Protein AF-A0AAN7T898-F1 (afdb_monomer)

Mean predicted aligned error: 13.18 Å

Foldseek 3Di:
DDPPPDPPQDPPPDDFAFAVVVVDPPFAAAQAQLATADPVVVPPPDDDDNHNDVVSVVVRQDPLLVVLLVLVVCLQVVHPPSCVVVDPQCVPADVVRNTGKFKLVSSLCSSPPPLPPVPPVPPPPPDPDDDDDDDPPPDDDQPQADPVSDHDDPDDPDPVRVVVVVVVSVVSSSSSLSSQSCQAPQAAADPDVPDPPDDDDSPHDGWHKFKADPNDTGHSNNDDDIIIIHTDD

Secondary structure (DSSP, 8-state):
--TTS--PPPPTTSPPPPPHHHH-SS--B-TTT--B--HHHHTSTT-----SSHHHHHH-S-HHHHHHHHHHHHHHTT-TTSSGGGS--GGG-BTTB----EEHHHHHHHHSTTS--------------------TT-PPPGGGS-TTSPPPP--PPPHHHHHHHHHHHHHHHHHHHHHHHHHHHT-EE---TTS-SS---TTS-EEPEEEEETTEEE-TTT--SS-EEEE--

Nearest PDB structures (foldseek):
  2ns0-assembly1_A  TM=7.734E-01  e=7.629E-02  Rhodococcus jostii RHA1

Organism: NCBI:txid1690604

Radius of gyration: 24.7 Å; Cα contacts (8 Å, |Δi|>4): 250; chains: 1; bounding box: 61×71×72 Å

Solvent-accessible surface area (backbone atoms only — not comparable to full-atom values): 14620 Å² total; per-residue (Å²): 135,77,86,80,85,56,96,58,83,70,55,97,85,52,82,64,53,61,36,50,84,80,78,43,89,85,75,49,53,11,77,42,49,28,32,71,46,54,70,88,68,55,72,55,88,92,58,87,74,54,48,72,42,69,69,41,61,70,61,44,75,45,71,67,45,50,52,50,44,54,45,52,53,31,38,57,69,64,38,83,91,49,52,47,91,80,46,81,39,74,84,66,47,49,97,94,41,83,65,43,58,46,43,49,63,59,53,37,38,67,78,44,69,83,61,75,61,63,74,73,66,72,68,75,90,79,74,82,73,79,85,75,96,73,65,96,77,68,76,79,72,79,84,70,40,47,104,82,70,43,70,79,73,83,90,61,82,52,75,66,54,53,50,52,50,52,50,52,50,54,49,53,53,47,48,44,51,20,35,54,20,32,34,35,75,65,26,42,81,56,90,55,97,82,64,72,98,60,81,84,55,98,82,52,65,50,54,37,29,39,30,32,47,95,90,36,68,28,23,59,68,60,64,67,90,83,35,28,40,29,75,48,133

Sequence (233 aa):
MSWMDSWSRPNKQSATPPPLYLTSEDVKYCLACGRVISDRKSHQKNNVVKYCSDGCRKRRVGPVDRKIDSTILALLNGQKESGIEKIDVKSRFRKGDHRNIIFCDEIEDIVFPGHSQKLAVAKPVAEATKEDDEDPYAIPNDEDLDSQGNRPNPAGPGLEETRREGQKRADEREMVRRAARRAVVFGFPIDTDEAPAQKPSEDGPRRKCEALMNGKVVEPSFAKGNWCIRWRE

InterPro domains:
  IPR017136 Uncharacterised conserved protein UCP037205 [PF10013] (27-58)

pLDDT: mean 76.94, std 19.9, range [29.59, 98.06]

Structure (mmCIF, N/CA/C/O backbone):
data_AF-A0AAN7T898-F1
#
_entry.id   AF-A0AAN7T898-F1
#
loop_
_atom_site.group_PDB
_atom_site.id
_atom_site.type_symbol
_atom_site.label_atom_id
_atom_site.label_alt_id
_atom_site.label_comp_id
_atom_site.label_asym_id
_atom_site.label_entity_id
_atom_site.label_seq_id
_atom_site.pdbx_PDB_ins_code
_atom_site.Cartn_x
_atom_site.Cartn_y
_atom_site.Cartn_z
_atom_site.occupancy
_atom_site.B_iso_or_equiv
_atom_site.auth_seq_id
_atom_site.auth_comp_id
_atom_site.auth_asym_id
_atom_site.auth_atom_id
_atom_site.pdbx_PDB_model_num
ATOM 1 N N . MET A 1 1 ? -23.942 -11.793 -17.752 1.00 35.00 1 MET A N 1
ATOM 2 C CA . MET A 1 1 ? -22.931 -12.875 -17.686 1.00 35.00 1 MET A CA 1
ATOM 3 C C . MET A 1 1 ? -21.613 -12.288 -17.193 1.00 35.00 1 MET A C 1
ATOM 5 O O . MET A 1 1 ? -21.372 -11.110 -17.420 1.00 35.00 1 MET A O 1
ATOM 9 N N . SER A 1 2 ? -20.880 -13.063 -16.393 1.00 40.03 2 SER A N 1
ATOM 10 C CA . SER A 1 2 ? -20.029 -12.666 -15.260 1.00 40.03 2 SER A CA 1
ATOM 11 C C . SER A 1 2 ? -18.819 -11.774 -15.591 1.00 40.03 2 SER A C 1
ATOM 13 O O . SER A 1 2 ? -17.927 -12.136 -16.348 1.00 40.03 2 SER A O 1
ATOM 15 N N . TRP A 1 3 ? -18.713 -10.629 -14.906 1.00 45.50 3 TRP A N 1
ATOM 16 C CA . TRP A 1 3 ? -17.478 -9.826 -14.830 1.00 45.50 3 TRP A CA 1
ATOM 17 C C . TRP A 1 3 ? -16.409 -10.472 -13.911 1.00 45.50 3 TRP A C 1
ATOM 19 O O . TRP A 1 3 ? -15.304 -9.956 -13.770 1.00 45.50 3 TRP A O 1
ATOM 29 N N . MET A 1 4 ? -16.717 -11.622 -13.300 1.00 45.25 4 MET A N 1
ATOM 30 C CA . MET A 1 4 ? -15.858 -12.308 -12.326 1.00 45.25 4 MET A CA 1
ATOM 31 C C . MET A 1 4 ? -14.796 -13.242 -12.938 1.00 45.25 4 MET A C 1
ATOM 33 O O . MET A 1 4 ? -13.819 -13.546 -12.260 1.00 45.25 4 MET A O 1
ATOM 37 N N . ASP A 1 5 ? -14.893 -13.624 -14.218 1.00 44.84 5 ASP A N 1
ATOM 38 C CA . ASP A 1 5 ? -14.050 -14.693 -14.800 1.00 44.84 5 ASP A CA 1
ATOM 39 C C . ASP A 1 5 ? -12.822 -14.230 -15.600 1.00 44.84 5 ASP A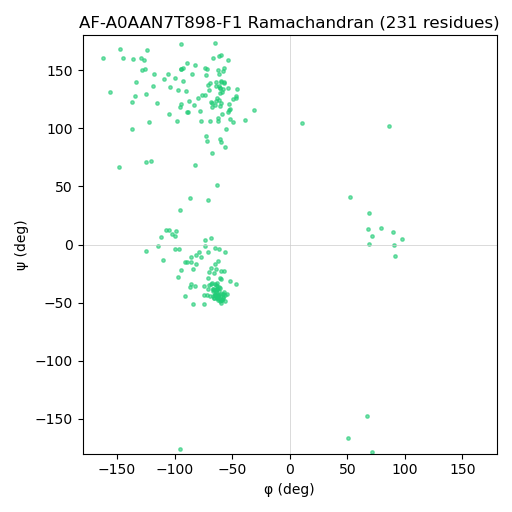 C 1
ATOM 41 O O . ASP A 1 5 ? -12.151 -15.004 -16.290 1.00 44.84 5 ASP A O 1
ATOM 45 N N . SER A 1 6 ? -12.462 -12.953 -15.523 1.00 42.81 6 SER A N 1
ATOM 46 C CA . SER A 1 6 ? -11.232 -12.476 -16.150 1.00 42.81 6 SER A CA 1
ATOM 47 C C . SER A 1 6 ? -10.497 -11.535 -15.231 1.00 42.81 6 SER A C 1
ATOM 49 O O . SER A 1 6 ? -10.747 -10.336 -15.197 1.00 42.81 6 SER A O 1
ATOM 51 N N . TRP A 1 7 ? -9.486 -12.079 -14.557 1.00 53.41 7 TRP A N 1
ATOM 52 C CA . TRP A 1 7 ? -8.450 -11.327 -13.845 1.00 53.41 7 TRP A CA 1
ATOM 53 C C . TRP A 1 7 ? -7.505 -10.615 -14.831 1.00 53.41 7 TRP A C 1
ATOM 55 O O . TRP A 1 7 ? -6.286 -10.566 -14.661 1.00 53.41 7 TRP A O 1
ATOM 65 N N . SER A 1 8 ? -8.083 -10.096 -15.911 1.00 51.41 8 SER A N 1
ATOM 66 C CA . SER A 1 8 ? -7.489 -9.149 -16.830 1.00 51.41 8 SER A CA 1
ATOM 67 C C . SER A 1 8 ? -7.358 -7.825 -16.095 1.00 51.41 8 SER A C 1
ATOM 69 O O . SER A 1 8 ? -8.253 -7.421 -15.352 1.00 51.41 8 SER A O 1
ATOM 71 N N . ARG A 1 9 ? -6.229 -7.137 -16.292 1.00 52.84 9 ARG A N 1
ATOM 72 C CA . ARG A 1 9 ? -6.037 -5.778 -15.775 1.00 52.84 9 ARG A CA 1
ATOM 73 C C . ARG A 1 9 ? -7.230 -4.917 -16.214 1.00 52.84 9 ARG A C 1
ATOM 75 O O . ARG A 1 9 ? -7.395 -4.724 -17.417 1.00 52.84 9 ARG A O 1
ATOM 82 N N . PRO A 1 10 ? -8.042 -4.399 -15.281 1.00 55.84 10 PRO A N 1
ATOM 83 C CA . PRO A 1 10 ? -9.211 -3.612 -15.641 1.00 55.84 10 PRO A CA 1
ATOM 84 C C . PRO A 1 1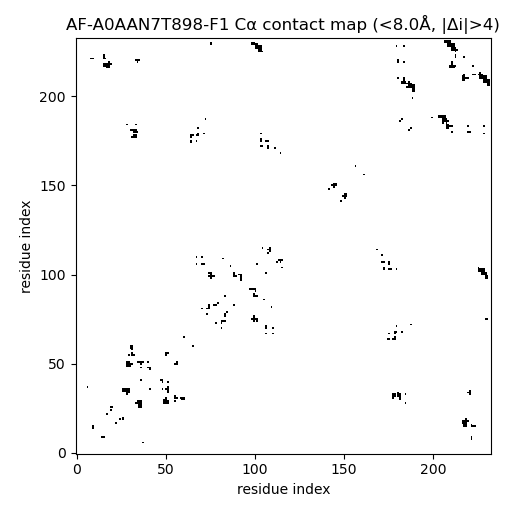0 ? -8.772 -2.361 -16.435 1.00 55.84 10 PRO A C 1
ATOM 86 O O . PRO A 1 10 ? -7.806 -1.705 -16.026 1.00 55.84 10 PRO A O 1
ATOM 89 N N . ASN A 1 11 ? -9.435 -2.025 -17.554 1.00 60.72 11 ASN A N 1
ATOM 90 C CA . ASN A 1 11 ? -9.101 -0.866 -18.413 1.00 60.72 11 ASN A CA 1
ATOM 91 C C . ASN A 1 11 ? -9.048 0.450 -17.601 1.00 60.72 11 ASN A C 1
ATOM 93 O O . ASN A 1 11 ? -9.642 0.542 -16.535 1.00 60.72 11 ASN A O 1
ATOM 97 N N . LYS A 1 12 ? -8.372 1.509 -18.064 1.00 60.53 12 LYS A N 1
ATOM 98 C CA . LYS A 1 12 ? -8.250 2.802 -17.353 1.00 60.53 12 LYS A CA 1
ATOM 99 C C . LYS A 1 12 ? -9.592 3.327 -16.805 1.00 60.53 12 LYS A C 1
ATOM 101 O O . LYS A 1 12 ? -9.598 3.891 -15.719 1.00 60.53 12 LYS A O 1
ATOM 106 N N . GLN A 1 13 ? -10.698 3.068 -17.506 1.00 69.50 13 GLN A N 1
ATOM 107 C CA . GLN A 1 13 ? -12.059 3.509 -17.162 1.00 69.50 13 GLN A CA 1
ATOM 108 C C . GLN A 1 13 ? -12.865 2.535 -16.286 1.00 69.50 13 GLN A C 1
ATOM 110 O O . GLN A 1 13 ? -13.900 2.915 -15.750 1.00 69.50 13 GLN A O 1
ATOM 115 N N . SER A 1 14 ? -12.445 1.278 -16.141 1.00 76.56 14 SER A N 1
ATOM 116 C CA . SER A 1 14 ? -13.220 0.299 -15.374 1.00 76.56 14 SER A CA 1
ATOM 117 C C . SER A 1 14 ? -13.166 0.618 -13.879 1.00 76.56 14 SER A C 1
ATOM 119 O O . SER A 1 14 ? -12.075 0.867 -13.347 1.00 76.56 14 SER A O 1
ATOM 121 N N . ALA A 1 15 ? -14.308 0.509 -13.202 1.00 81.69 15 ALA A N 1
ATOM 122 C CA . ALA A 1 15 ? -14.389 0.647 -11.756 1.00 81.69 15 ALA A CA 1
ATOM 123 C C . ALA A 1 15 ? -13.461 -0.353 -11.047 1.00 81.69 15 ALA A C 1
ATOM 125 O O . ALA A 1 15 ? -13.343 -1.512 -11.450 1.00 81.69 15 ALA A O 1
ATOM 126 N N . THR A 1 16 ? -12.793 0.108 -9.992 1.00 87.38 16 THR A N 1
ATOM 127 C CA . THR A 1 16 ? -12.020 -0.770 -9.112 1.00 87.38 16 THR A CA 1
ATOM 128 C C . THR A 1 16 ? -12.995 -1.534 -8.214 1.00 87.38 16 THR A C 1
ATOM 130 O O . THR A 1 16 ? -13.856 -0.890 -7.608 1.00 87.38 16 THR A O 1
ATOM 133 N N . PRO A 1 17 ? -12.898 -2.873 -8.131 1.00 90.56 17 PRO A N 1
ATOM 134 C CA . PRO A 1 17 ? -13.818 -3.670 -7.328 1.00 90.56 17 PRO A CA 1
ATOM 135 C C . PRO A 1 17 ? -13.658 -3.391 -5.823 1.00 90.56 17 PRO A C 1
ATOM 137 O O . PRO A 1 17 ? -12.608 -2.884 -5.396 1.00 90.56 17 PRO A O 1
ATOM 140 N N . PRO A 1 18 ? -14.676 -3.735 -5.010 1.00 92.31 18 PRO A N 1
ATOM 141 C CA . PRO A 1 18 ? -14.542 -3.745 -3.558 1.00 92.31 18 PRO A CA 1
ATOM 142 C C . PRO A 1 18 ? -13.441 -4.728 -3.124 1.00 92.31 18 PRO A C 1
ATOM 144 O O . PRO A 1 18 ? -13.035 -5.584 -3.916 1.00 92.31 18 PRO A O 1
ATOM 147 N N . PRO A 1 19 ? -12.937 -4.619 -1.886 1.00 92.69 19 PRO A N 1
ATOM 148 C CA . PRO A 1 19 ? -11.895 -5.506 -1.398 1.00 92.69 19 PRO A CA 1
ATOM 149 C C . PRO A 1 19 ? -12.325 -6.964 -1.431 1.00 92.69 19 PRO A C 1
ATOM 151 O O . PRO A 1 19 ? -13.386 -7.310 -0.912 1.00 92.69 19 PRO A O 1
ATOM 154 N N . LEU A 1 20 ? -11.478 -7.829 -1.989 1.00 91.19 20 LEU A N 1
ATOM 155 C CA . LEU A 1 20 ? -11.878 -9.218 -2.182 1.00 91.19 20 LEU A CA 1
ATOM 156 C C . LEU A 1 20 ? -11.991 -9.981 -0.865 1.00 91.19 20 LEU A C 1
ATOM 158 O O . LEU A 1 20 ? -12.781 -10.909 -0.789 1.00 91.19 20 LEU A O 1
ATOM 162 N N . TYR A 1 21 ? -11.302 -9.540 0.193 1.00 85.19 21 TYR A N 1
ATOM 163 C CA . TYR A 1 21 ? -11.474 -10.100 1.537 1.00 85.19 21 TYR A CA 1
ATOM 164 C C . TYR A 1 21 ? -12.893 -9.911 2.109 1.00 85.19 21 TYR A C 1
ATOM 166 O O . TYR A 1 21 ? -13.202 -10.517 3.128 1.00 85.19 21 TYR A O 1
ATOM 174 N N . LEU A 1 22 ? -13.730 -9.047 1.515 1.00 87.25 22 LEU A N 1
ATOM 175 C CA . LEU A 1 22 ? -15.151 -8.908 1.871 1.00 87.25 22 LEU A CA 1
ATOM 176 C C . LEU A 1 22 ? -16.068 -9.746 0.980 1.00 87.25 22 LEU A C 1
ATOM 178 O O . LEU A 1 22 ? -17.207 -10.002 1.351 1.00 87.25 22 LEU A O 1
ATOM 182 N N . THR A 1 23 ? -15.615 -10.115 -0.218 1.00 85.81 23 THR A N 1
ATOM 183 C CA . THR A 1 23 ? -16.458 -10.770 -1.228 1.00 85.81 23 THR A CA 1
ATOM 184 C C . THR A 1 23 ? -16.101 -12.233 -1.448 1.00 85.81 23 THR A C 1
ATOM 186 O O . THR A 1 23 ? -16.810 -12.932 -2.167 1.00 85.81 23 THR A O 1
ATOM 189 N N . SER A 1 24 ? -14.954 -12.688 -0.947 1.00 83.62 24 SER A N 1
ATOM 190 C CA . SER A 1 24 ? -14.375 -13.993 -1.257 1.00 83.62 24 SER A CA 1
ATOM 191 C C . SER A 1 24 ? -13.438 -14.442 -0.131 1.00 83.62 24 SER A C 1
ATOM 193 O O . SER A 1 24 ? -12.563 -13.691 0.294 1.00 83.62 24 SER A O 1
ATOM 195 N N . GLU A 1 25 ? -13.604 -15.679 0.334 1.00 74.75 25 GLU A N 1
ATOM 196 C CA . GLU A 1 25 ? -12.865 -16.220 1.487 1.00 74.75 25 GLU A CA 1
ATOM 197 C C . GLU A 1 25 ? -11.497 -16.809 1.089 1.00 74.75 25 GLU A C 1
ATOM 199 O O . GLU A 1 25 ? -10.510 -16.626 1.798 1.00 74.75 25 GLU A O 1
ATOM 204 N N . ASP A 1 26 ? -11.386 -17.405 -0.104 1.00 82.69 26 ASP A N 1
ATOM 205 C CA . ASP A 1 26 ? -10.188 -18.141 -0.555 1.00 82.69 26 ASP A CA 1
ATOM 206 C C . ASP A 1 26 ? -9.202 -17.320 -1.408 1.00 82.69 26 ASP A C 1
ATOM 208 O O . ASP A 1 26 ? -8.486 -17.834 -2.279 1.00 82.69 26 ASP A O 1
ATOM 212 N N . VAL A 1 27 ? -9.135 -16.008 -1.181 1.00 87.94 27 VAL A N 1
ATOM 213 C CA . VAL A 1 27 ? -8.306 -15.119 -2.005 1.00 87.94 27 VAL A CA 1
ATOM 214 C C . VAL A 1 27 ? -6.837 -15.233 -1.615 1.00 87.94 27 VAL A C 1
ATOM 216 O O . VAL A 1 27 ? -6.407 -14.823 -0.537 1.00 87.94 27 VAL A O 1
ATOM 219 N N . LYS A 1 28 ? -6.021 -15.727 -2.547 1.00 90.25 28 LYS A N 1
ATOM 220 C CA . LYS A 1 28 ? -4.569 -15.830 -2.367 1.00 90.25 28 LYS A CA 1
ATOM 221 C C . LYS A 1 28 ? -3.867 -14.575 -2.857 1.00 90.25 28 LYS A C 1
ATOM 223 O O . LYS A 1 28 ? -4.056 -14.136 -3.992 1.00 90.25 28 LYS A O 1
ATOM 228 N N . TYR A 1 29 ? -2.967 -14.054 -2.032 1.00 93.19 29 TYR A N 1
ATOM 229 C CA . TYR A 1 29 ? -2.170 -12.876 -2.347 1.00 93.19 29 TYR A CA 1
ATOM 230 C C . TYR A 1 29 ? -0.675 -13.194 -2.378 1.00 93.19 29 TYR A C 1
ATOM 232 O O . TYR A 1 29 ? -0.157 -14.014 -1.626 1.00 93.19 29 TYR A O 1
ATOM 240 N N . CYS A 1 30 ? 0.047 -12.502 -3.254 1.00 94.38 30 CYS A N 1
ATOM 241 C CA . CYS A 1 30 ? 1.492 -12.618 -3.380 1.00 94.38 30 CYS A CA 1
ATOM 242 C C . CYS A 1 30 ? 2.203 -12.044 -2.156 1.00 94.38 30 CYS A C 1
ATOM 244 O O . CYS A 1 30 ? 2.121 -10.841 -1.908 1.00 94.38 30 CYS A O 1
ATOM 246 N N . LEU A 1 31 ? 3.012 -12.863 -1.484 1.00 94.62 31 LEU A N 1
ATOM 247 C CA . LEU A 1 31 ? 3.767 -12.449 -0.295 1.00 94.62 31 LEU A CA 1
ATOM 248 C C . LEU A 1 31 ? 4.744 -11.292 -0.569 1.00 94.62 31 LEU A C 1
ATOM 250 O O . LEU A 1 31 ? 5.031 -10.487 0.309 1.00 94.62 31 LEU A O 1
ATOM 254 N N . ALA A 1 32 ? 5.255 -11.169 -1.799 1.00 95.62 32 ALA A N 1
ATOM 255 C CA . ALA A 1 32 ? 6.235 -10.134 -2.134 1.00 95.62 32 ALA A CA 1
ATOM 256 C C . ALA A 1 32 ? 5.605 -8.790 -2.538 1.00 95.62 32 ALA A C 1
ATOM 258 O O . ALA A 1 32 ? 6.185 -7.732 -2.283 1.00 95.62 32 ALA A O 1
ATOM 259 N N . CYS A 1 33 ? 4.468 -8.813 -3.241 1.00 95.50 33 CYS A N 1
ATOM 260 C CA . CYS A 1 33 ? 3.899 -7.613 -3.867 1.00 95.50 33 CYS A CA 1
ATOM 261 C C . CYS A 1 33 ? 2.453 -7.307 -3.472 1.00 95.50 33 CYS A C 1
ATOM 263 O O . CYS A 1 33 ? 1.946 -6.279 -3.915 1.00 95.50 33 CYS A O 1
ATOM 265 N N . GLY A 1 34 ? 1.795 -8.180 -2.705 1.00 94.94 34 GLY A N 1
ATOM 266 C CA . GLY A 1 34 ? 0.426 -8.010 -2.217 1.00 94.94 34 GLY A CA 1
ATOM 267 C C . GLY A 1 34 ? -0.665 -8.057 -3.292 1.00 94.94 34 GLY A C 1
ATOM 268 O O . GLY A 1 34 ? -1.783 -7.652 -3.015 1.00 94.94 34 GLY A O 1
ATOM 269 N N . ARG A 1 35 ? -0.368 -8.502 -4.524 1.00 94.06 35 ARG A N 1
ATOM 270 C CA . ARG A 1 35 ? -1.388 -8.683 -5.576 1.00 94.06 35 ARG A CA 1
ATOM 271 C C . ARG A 1 35 ? -2.066 -10.046 -5.470 1.00 94.06 35 ARG A C 1
ATOM 273 O O . ARG A 1 35 ? -1.382 -11.025 -5.173 1.00 94.06 35 ARG A O 1
ATOM 280 N N . VAL A 1 36 ? -3.349 -10.110 -5.817 1.00 92.81 36 VAL A N 1
ATOM 281 C CA . VAL A 1 36 ? -4.107 -11.363 -6.003 1.00 92.81 36 VAL A CA 1
ATOM 282 C C . VAL A 1 36 ? -3.385 -12.295 -6.991 1.00 92.81 36 VAL A C 1
ATOM 284 O O . VAL A 1 36 ? -2.905 -11.856 -8.044 1.00 92.81 36 VAL A O 1
ATOM 287 N N . ILE A 1 37 ? -3.275 -13.581 -6.651 1.00 90.44 37 ILE A N 1
ATOM 288 C CA . ILE A 1 37 ? -2.610 -14.608 -7.465 1.00 90.44 37 ILE A CA 1
ATOM 289 C C . ILE A 1 37 ? -3.628 -15.397 -8.267 1.00 90.44 37 ILE A C 1
ATOM 291 O O . ILE A 1 37 ? -4.255 -16.286 -7.707 1.00 90.44 37 ILE A O 1
ATOM 295 N N . SER A 1 38 ? -3.680 -15.130 -9.580 1.00 78.69 38 SER A N 1
ATOM 296 C CA . SER A 1 38 ? -4.009 -16.091 -10.655 1.00 78.69 38 SER A CA 1
ATOM 297 C C . SER A 1 38 ? -4.566 -17.495 -10.331 1.00 78.69 38 SER A C 1
ATOM 299 O O . SER A 1 38 ? -3.720 -18.353 -10.096 1.00 78.69 38 SER A O 1
ATOM 301 N N . ASP A 1 39 ? -5.855 -17.831 -10.500 1.00 68.75 39 ASP A N 1
ATOM 302 C CA . ASP A 1 39 ? -6.294 -19.247 -10.502 1.00 68.75 39 ASP A CA 1
ATOM 303 C C . ASP A 1 39 ? -5.642 -20.033 -11.645 1.00 68.75 39 ASP A C 1
ATOM 305 O O . ASP A 1 39 ? -5.157 -21.146 -11.469 1.00 68.75 39 ASP A O 1
ATOM 309 N N . ARG A 1 40 ? -5.450 -19.400 -12.809 1.00 62.25 40 ARG A N 1
ATOM 310 C CA . ARG A 1 40 ? -4.686 -19.997 -13.924 1.00 62.25 40 ARG A CA 1
ATOM 311 C C . ARG A 1 40 ? -3.231 -20.323 -13.555 1.00 62.25 40 ARG A C 1
ATOM 313 O O . ARG A 1 40 ? -2.615 -21.164 -14.198 1.00 62.25 40 ARG A O 1
ATOM 320 N N . LYS A 1 41 ? -2.670 -19.665 -12.533 1.00 57.03 41 LYS A N 1
ATOM 321 C CA . LYS A 1 41 ? -1.340 -19.978 -11.980 1.00 57.03 41 LYS A CA 1
ATOM 322 C C . LYS A 1 41 ? -1.389 -21.014 -10.857 1.00 57.03 41 LYS A C 1
ATOM 324 O O . LYS A 1 41 ? -0.339 -21.557 -10.533 1.00 57.03 41 LYS A O 1
ATOM 329 N N . SER A 1 42 ? -2.559 -21.292 -10.280 1.00 53.31 42 SER A N 1
ATOM 330 C CA . SER A 1 42 ? -2.736 -22.255 -9.187 1.00 53.31 42 SER A CA 1
ATOM 331 C C . SER A 1 42 ? -2.822 -23.713 -9.672 1.00 53.31 42 SER A C 1
ATOM 333 O O . SER A 1 42 ? -2.572 -24.623 -8.888 1.00 53.31 42 SER A O 1
ATOM 335 N N . HIS A 1 43 ? -3.068 -23.952 -10.968 1.00 51.44 43 HIS A N 1
ATOM 336 C CA . HIS A 1 43 ? -3.220 -25.294 -11.558 1.00 51.44 43 HIS A CA 1
ATOM 337 C C . HIS A 1 43 ? -1.927 -26.121 -11.728 1.00 51.44 43 HIS A C 1
ATOM 339 O O . HIS A 1 43 ? -1.983 -27.237 -12.253 1.00 51.44 43 HIS A O 1
ATOM 345 N N . GLN A 1 44 ? -0.760 -25.647 -11.274 1.00 54.97 44 GLN A N 1
ATOM 346 C CA . GLN A 1 44 ? 0.410 -26.525 -11.177 1.00 54.97 44 GLN A CA 1
ATOM 347 C C . GLN A 1 44 ? 0.271 -27.423 -9.944 1.00 54.97 44 GLN A C 1
ATOM 349 O O . GLN A 1 44 ? 0.389 -26.972 -8.806 1.00 54.97 44 GLN A O 1
ATOM 354 N N . LYS A 1 45 ? -0.022 -28.704 -10.198 1.00 48.25 45 LYS A N 1
ATOM 355 C CA . LYS A 1 45 ? -0.229 -29.744 -9.187 1.00 48.25 45 LYS A CA 1
ATOM 356 C C . LYS A 1 45 ? 0.879 -29.695 -8.118 1.00 48.25 45 LYS A C 1
ATOM 358 O O . LYS A 1 45 ? 2.060 -29.798 -8.438 1.00 48.25 45 LYS A O 1
ATOM 363 N N . ASN A 1 46 ? 0.448 -29.611 -6.858 1.00 49.28 46 ASN A N 1
ATOM 364 C CA . ASN A 1 46 ? 1.198 -29.903 -5.630 1.00 49.28 46 ASN A CA 1
ATOM 365 C C . ASN A 1 46 ? 2.019 -28.796 -4.927 1.00 49.28 46 ASN A C 1
ATOM 367 O O . ASN A 1 46 ? 2.732 -29.117 -3.984 1.00 49.28 46 ASN A O 1
ATOM 371 N N . ASN A 1 47 ? 1.910 -27.506 -5.283 1.00 58.34 47 ASN A N 1
ATOM 372 C CA . ASN A 1 47 ? 2.546 -26.430 -4.497 1.00 58.34 47 ASN A CA 1
ATOM 373 C C . ASN A 1 47 ? 1.612 -25.237 -4.247 1.00 58.34 47 ASN A C 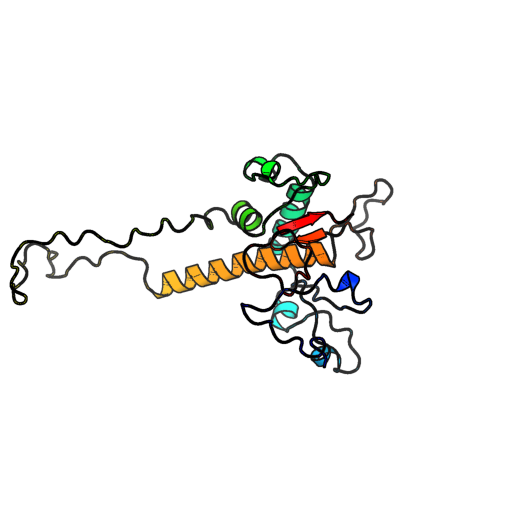1
ATOM 375 O O . ASN A 1 47 ? 1.082 -24.643 -5.184 1.00 58.34 47 ASN A O 1
ATOM 379 N N . VAL A 1 48 ? 1.473 -24.820 -2.980 1.00 71.12 48 VAL A N 1
ATOM 380 C CA . VAL A 1 48 ? 0.785 -23.568 -2.618 1.00 71.12 48 VAL A CA 1
ATOM 381 C C . VAL A 1 48 ? 1.557 -22.396 -3.230 1.00 71.12 48 VAL A C 1
ATOM 383 O O . VAL A 1 48 ? 2.678 -22.079 -2.821 1.00 71.12 48 VAL A O 1
ATOM 386 N N . VAL A 1 49 ? 0.982 -21.755 -4.248 1.00 82.38 49 VAL A N 1
ATOM 387 C CA . VAL A 1 49 ? 1.632 -20.653 -4.968 1.00 82.38 49 VAL A CA 1
ATOM 388 C C . VAL A 1 49 ? 1.721 -19.424 -4.060 1.00 82.38 49 VAL A C 1
ATOM 390 O O . VAL A 1 49 ? 0.734 -18.740 -3.824 1.00 82.38 49 VAL A O 1
ATOM 393 N N . LYS A 1 50 ? 2.931 -19.122 -3.574 1.00 90.75 50 LYS A N 1
ATOM 394 C CA . LYS A 1 50 ? 3.213 -17.967 -2.693 1.00 90.75 50 LYS A CA 1
ATOM 395 C C . LYS A 1 50 ? 3.450 -16.646 -3.438 1.00 90.75 50 LYS A C 1
ATOM 397 O O . LYS A 1 50 ? 3.353 -15.567 -2.853 1.00 90.75 50 LYS A O 1
ATOM 402 N N . TYR A 1 51 ? 3.813 -16.708 -4.723 1.00 92.88 51 TYR A N 1
ATOM 403 C CA . TYR A 1 51 ? 4.250 -15.544 -5.501 1.00 92.88 51 TYR A CA 1
ATOM 404 C C . TYR A 1 51 ? 3.570 -15.480 -6.865 1.00 92.88 51 TYR A C 1
ATOM 406 O O . TYR A 1 51 ? 3.468 -16.483 -7.564 1.00 92.88 51 TYR A O 1
ATOM 414 N N . CYS A 1 52 ? 3.192 -14.276 -7.299 1.00 91.25 52 CYS A N 1
ATOM 415 C CA . CYS A 1 52 ? 2.509 -14.081 -8.580 1.00 91.25 52 CYS A CA 1
ATOM 416 C C . CYS A 1 52 ? 3.437 -14.150 -9.810 1.00 91.25 52 CYS A C 1
ATOM 418 O O . CYS A 1 52 ? 2.947 -14.111 -10.937 1.00 91.25 52 CYS A O 1
ATOM 420 N N . SER A 1 53 ? 4.763 -14.156 -9.639 1.00 90.12 53 SER A N 1
ATOM 421 C CA . SER A 1 53 ? 5.754 -14.183 -10.730 1.00 90.12 53 SER A CA 1
ATOM 422 C C . SER A 1 53 ? 7.133 -14.611 -10.226 1.00 90.12 53 SER A C 1
ATOM 424 O O . SER A 1 53 ? 7.426 -14.455 -9.037 1.00 90.12 53 SER A O 1
ATOM 426 N N . ASP A 1 54 ? 8.006 -15.053 -11.133 1.00 91.44 54 ASP A N 1
ATOM 427 C CA . ASP A 1 54 ? 9.402 -15.367 -10.805 1.00 91.44 54 ASP A CA 1
ATOM 428 C C . ASP A 1 54 ? 10.176 -14.137 -10.325 1.00 91.44 54 ASP A C 1
ATOM 430 O O . ASP A 1 54 ? 10.964 -14.237 -9.389 1.00 91.44 54 ASP A O 1
ATOM 434 N N . GLY A 1 55 ? 9.893 -12.952 -10.879 1.00 93.25 55 GLY A N 1
ATOM 435 C CA . GLY A 1 55 ? 10.466 -11.695 -10.387 1.00 93.25 55 GLY A CA 1
ATOM 436 C C . GLY A 1 55 ? 10.103 -11.428 -8.922 1.00 93.25 55 GLY A C 1
ATOM 437 O O . GLY A 1 55 ? 10.964 -11.080 -8.119 1.00 93.25 55 GLY A O 1
ATOM 438 N N . CYS A 1 56 ? 8.846 -11.670 -8.532 1.00 94.25 56 CYS A N 1
ATOM 439 C CA . CYS A 1 56 ? 8.428 -11.579 -7.129 1.00 94.25 56 CYS A CA 1
ATOM 440 C C . CYS A 1 56 ? 9.076 -12.657 -6.249 1.00 94.25 56 CYS A C 1
ATOM 442 O O . CYS A 1 56 ? 9.464 -12.353 -5.122 1.00 94.25 56 CYS A O 1
ATOM 444 N N . ARG A 1 57 ? 9.224 -13.885 -6.763 1.00 93.50 57 ARG A N 1
ATOM 445 C CA . ARG A 1 57 ? 9.885 -14.996 -6.059 1.00 93.50 57 ARG A CA 1
ATOM 446 C C . ARG A 1 57 ? 11.372 -14.720 -5.805 1.00 93.50 57 ARG A C 1
ATOM 448 O O . ARG A 1 57 ? 11.866 -15.067 -4.734 1.00 93.50 57 ARG A O 1
ATOM 455 N N . LYS A 1 58 ? 12.064 -14.109 -6.775 1.00 94.62 58 LYS A N 1
ATOM 456 C CA . LYS A 1 58 ? 13.488 -13.742 -6.697 1.00 94.62 58 LYS A CA 1
ATOM 457 C C . LYS A 1 58 ? 13.712 -12.530 -5.795 1.00 94.62 58 LYS A C 1
ATOM 459 O O . LYS A 1 58 ? 14.516 -12.608 -4.878 1.00 94.62 58 LYS A O 1
ATOM 464 N N . ARG A 1 59 ? 12.968 -11.439 -6.018 1.00 93.12 59 ARG A N 1
ATOM 465 C CA . ARG A 1 59 ? 13.126 -10.183 -5.264 1.00 93.12 59 ARG A CA 1
ATOM 466 C C . ARG A 1 59 ? 12.767 -10.337 -3.785 1.00 93.12 59 ARG A C 1
ATOM 468 O O . ARG A 1 59 ? 13.476 -9.814 -2.936 1.00 93.12 59 ARG A O 1
ATOM 475 N N . ARG A 1 60 ? 11.663 -11.041 -3.492 1.00 93.88 60 ARG A N 1
ATOM 476 C CA . ARG A 1 60 ? 11.065 -11.149 -2.147 1.00 93.88 60 ARG A CA 1
ATOM 477 C C . ARG A 1 60 ? 10.865 -9.765 -1.499 1.00 93.88 60 ARG A C 1
ATOM 479 O O . ARG A 1 60 ? 10.828 -8.755 -2.198 1.00 93.88 60 ARG A O 1
ATOM 486 N N . VAL A 1 61 ? 10.601 -9.737 -0.195 1.00 95.12 61 VAL A N 1
ATOM 487 C CA . VAL A 1 61 ? 10.511 -8.502 0.597 1.00 95.12 61 VAL A CA 1
ATOM 488 C C . VAL A 1 61 ? 11.915 -8.178 1.100 1.00 95.12 61 VAL A C 1
ATOM 490 O O . VAL A 1 61 ? 12.480 -8.959 1.868 1.00 95.12 61 VAL A O 1
ATOM 493 N N . GLY A 1 62 ? 12.485 -7.069 0.630 1.00 95.00 62 GLY A N 1
ATOM 494 C CA . GLY A 1 62 ? 13.847 -6.651 0.969 1.00 95.00 62 GLY A CA 1
ATOM 495 C C . GLY A 1 62 ? 13.929 -5.657 2.137 1.00 95.00 62 GLY A C 1
ATOM 496 O O . GLY A 1 62 ? 12.912 -5.301 2.731 1.00 95.00 62 GLY A O 1
ATOM 497 N N . PRO A 1 63 ? 15.135 -5.156 2.459 1.00 96.00 63 PRO A N 1
ATOM 498 C CA . PRO A 1 63 ? 15.334 -4.147 3.503 1.00 96.00 63 PRO A CA 1
ATOM 499 C C . PRO A 1 63 ? 14.605 -2.826 3.223 1.00 96.00 63 PRO A C 1
ATOM 501 O O . PRO A 1 63 ? 14.003 -2.255 4.125 1.00 96.00 63 PRO A O 1
ATOM 504 N N . VAL A 1 64 ? 14.599 -2.368 1.965 1.00 95.50 64 VAL A N 1
ATOM 505 C CA . VAL A 1 64 ? 13.878 -1.147 1.562 1.00 95.50 64 VAL A CA 1
ATOM 506 C C . VAL A 1 64 ? 12.369 -1.326 1.722 1.00 95.50 64 VAL A C 1
ATOM 508 O O . VAL A 1 64 ? 11.709 -0.453 2.273 1.00 95.50 64 VAL A O 1
ATOM 511 N N . ASP A 1 65 ? 11.828 -2.483 1.319 1.00 96.31 65 ASP A N 1
ATOM 512 C CA . ASP A 1 65 ? 10.420 -2.820 1.547 1.00 96.31 65 ASP A CA 1
ATOM 513 C C . ASP A 1 65 ? 10.070 -2.755 3.049 1.00 96.31 65 ASP A C 1
ATOM 515 O O . ASP A 1 65 ? 9.046 -2.179 3.401 1.00 96.31 65 ASP A O 1
ATOM 519 N N . ARG A 1 66 ? 10.932 -3.292 3.929 1.00 96.12 66 ARG A N 1
ATOM 520 C CA . ARG A 1 66 ? 10.737 -3.249 5.391 1.00 96.12 66 ARG A CA 1
ATOM 521 C C . ARG A 1 66 ? 10.815 -1.834 5.955 1.00 96.12 66 ARG A C 1
ATOM 523 O O . ARG A 1 66 ? 10.031 -1.503 6.832 1.00 96.12 66 ARG A O 1
ATOM 530 N N . LYS A 1 67 ? 11.719 -0.994 5.438 1.00 96.44 67 LYS A N 1
ATOM 531 C CA . LYS A 1 67 ? 11.781 0.429 5.802 1.00 96.44 67 LYS A CA 1
ATOM 532 C C . LYS A 1 67 ? 10.460 1.125 5.472 1.00 96.44 67 LYS A C 1
ATOM 534 O O . LYS A 1 67 ? 9.924 1.819 6.325 1.00 96.44 67 LYS A O 1
ATOM 539 N N . ILE A 1 68 ? 9.914 0.894 4.274 1.00 97.62 68 ILE A N 1
ATOM 540 C CA . ILE A 1 68 ? 8.608 1.445 3.882 1.00 97.62 68 ILE A CA 1
ATOM 541 C C . ILE A 1 68 ? 7.501 0.912 4.800 1.00 97.62 68 ILE A C 1
ATOM 543 O O . ILE A 1 68 ? 6.671 1.692 5.254 1.00 97.62 68 ILE A O 1
ATOM 547 N N . ASP A 1 69 ? 7.496 -0.390 5.098 1.00 96.88 69 ASP A N 1
ATOM 548 C CA . ASP A 1 69 ? 6.520 -1.004 6.005 1.00 96.88 69 ASP A CA 1
ATOM 549 C C . ASP A 1 69 ? 6.563 -0.330 7.399 1.00 96.88 69 ASP A C 1
ATOM 551 O O . ASP A 1 69 ? 5.519 0.057 7.925 1.00 96.88 69 ASP A O 1
ATOM 555 N N . SER A 1 70 ? 7.756 -0.097 7.961 1.00 95.75 70 SER A N 1
ATOM 556 C CA . SER A 1 70 ? 7.939 0.635 9.224 1.00 95.75 70 SER A CA 1
ATOM 557 C C . SER A 1 70 ? 7.468 2.089 9.147 1.00 95.75 70 SER A C 1
ATOM 559 O O . SER A 1 70 ? 6.805 2.560 10.068 1.00 95.75 70 SER A O 1
ATOM 561 N N . THR A 1 71 ? 7.760 2.798 8.053 1.00 96.50 71 THR A N 1
ATOM 562 C CA . THR A 1 71 ? 7.277 4.172 7.841 1.00 96.50 71 THR A CA 1
ATOM 563 C C . THR A 1 71 ? 5.752 4.222 7.775 1.00 96.50 71 THR A C 1
ATOM 565 O O . THR A 1 71 ? 5.141 5.062 8.428 1.00 96.50 71 THR A O 1
ATOM 568 N N . ILE A 1 72 ? 5.120 3.301 7.043 1.00 96.88 72 ILE A N 1
ATOM 569 C CA . ILE A 1 72 ? 3.657 3.205 6.972 1.00 96.88 72 ILE A CA 1
ATOM 570 C C . ILE A 1 72 ? 3.068 2.989 8.368 1.00 96.88 72 ILE A C 1
ATOM 572 O O . ILE A 1 72 ? 2.128 3.687 8.743 1.00 96.88 72 ILE A O 1
ATOM 576 N N . LEU A 1 73 ? 3.623 2.053 9.140 1.00 96.06 73 LEU A N 1
ATOM 577 C CA . LEU A 1 73 ? 3.172 1.775 10.503 1.00 96.06 73 LEU A CA 1
ATOM 578 C C . LEU A 1 73 ? 3.263 3.024 11.396 1.00 96.06 73 LEU A C 1
ATOM 580 O O . LEU A 1 73 ? 2.300 3.355 12.089 1.00 96.06 73 LEU A O 1
ATOM 584 N N . ALA A 1 74 ? 4.386 3.742 11.335 1.00 95.06 74 ALA A N 1
ATOM 585 C CA . ALA A 1 74 ? 4.611 4.960 12.107 1.00 95.06 74 ALA A CA 1
ATOM 586 C C . ALA A 1 74 ? 3.608 6.074 11.756 1.00 95.06 74 ALA A C 1
ATOM 588 O O . ALA A 1 74 ? 3.004 6.673 12.651 1.00 95.06 74 ALA A O 1
ATOM 589 N N . LEU A 1 75 ? 3.370 6.294 10.458 1.00 95.12 75 LEU A N 1
ATOM 590 C CA . LEU A 1 75 ? 2.403 7.272 9.951 1.00 95.12 75 LEU A CA 1
ATOM 591 C C . LEU A 1 75 ? 0.971 6.925 10.363 1.00 95.12 75 LEU A C 1
ATOM 593 O O . LEU A 1 75 ? 0.228 7.775 10.850 1.00 95.12 75 LEU A O 1
ATOM 597 N N . LEU A 1 76 ? 0.576 5.662 10.212 1.00 94.44 76 LEU A N 1
ATOM 598 C CA . LEU A 1 76 ? -0.762 5.215 10.584 1.00 94.44 76 LEU A CA 1
ATOM 599 C C . LEU A 1 76 ? -1.009 5.337 12.094 1.00 94.44 76 LEU A C 1
ATOM 601 O O . LEU A 1 76 ? -2.118 5.685 12.500 1.00 94.44 76 LEU A O 1
ATOM 605 N N . ASN A 1 77 ? 0.012 5.111 12.923 1.00 93.31 77 ASN A N 1
ATOM 606 C CA . ASN A 1 77 ? -0.060 5.282 14.377 1.00 93.31 77 ASN A CA 1
ATOM 607 C C . ASN A 1 77 ? 0.041 6.741 14.843 1.00 93.31 77 ASN A C 1
ATOM 609 O O . ASN A 1 77 ? -0.124 7.008 16.030 1.00 93.31 77 ASN A O 1
ATOM 613 N N . GLY A 1 78 ? 0.306 7.690 13.945 1.00 91.31 78 GLY A N 1
ATOM 614 C CA . GLY A 1 78 ? 0.468 9.088 14.332 1.00 91.31 78 GLY A CA 1
ATOM 615 C C . GLY A 1 78 ? 1.730 9.355 15.148 1.00 91.31 78 GLY A C 1
ATOM 616 O O . GLY A 1 78 ? 1.746 10.279 15.962 1.00 91.31 78 GLY A O 1
ATOM 617 N N . GLN A 1 79 ? 2.777 8.544 14.968 1.00 91.56 79 GLN A N 1
ATOM 618 C CA . GLN A 1 79 ? 4.039 8.726 15.681 1.00 91.56 79 GLN A CA 1
ATOM 619 C C . GLN A 1 79 ? 4.689 10.054 15.279 1.00 91.56 79 GLN A C 1
ATOM 621 O O . GLN A 1 79 ? 4.744 10.403 14.098 1.00 91.56 79 GLN A O 1
ATOM 626 N N . LYS A 1 80 ? 5.207 10.790 16.265 1.00 84.56 80 LYS A N 1
ATOM 627 C CA . LYS A 1 80 ? 6.012 11.996 16.023 1.00 84.56 80 LYS A CA 1
ATOM 628 C C . LYS A 1 80 ? 7.284 11.609 15.253 1.00 84.56 80 LYS A C 1
ATOM 630 O O . LYS A 1 80 ? 7.740 10.480 15.387 1.00 84.56 80 LYS A O 1
ATOM 635 N N . GLU A 1 81 ? 7.814 12.518 14.431 1.00 85.19 81 GLU A N 1
ATOM 636 C CA . GLU A 1 81 ? 9.040 12.325 13.620 1.00 85.19 81 GLU A CA 1
ATOM 637 C C . GLU A 1 81 ? 8.925 11.311 12.468 1.00 85.19 81 GLU A C 1
ATOM 639 O O . GLU A 1 81 ? 9.862 11.129 11.692 1.00 85.19 81 GLU A O 1
ATOM 644 N N . SER A 1 82 ? 7.757 10.693 12.285 1.00 83.50 82 SER A N 1
ATOM 645 C CA . SER A 1 82 ? 7.480 9.809 11.146 1.00 83.50 82 SER A CA 1
ATOM 646 C C . SER A 1 82 ? 7.347 10.548 9.807 1.00 83.50 82 SER A C 1
ATOM 648 O O . SER A 1 82 ? 7.217 9.905 8.765 1.00 83.50 82 SER A O 1
ATOM 650 N N . GLY A 1 83 ? 7.359 11.886 9.816 1.00 83.19 83 GLY A N 1
ATOM 651 C CA . GLY A 1 83 ? 7.011 12.718 8.668 1.00 83.19 83 GLY A CA 1
ATOM 652 C C . GLY A 1 83 ? 5.527 13.075 8.611 1.00 83.19 83 GLY A C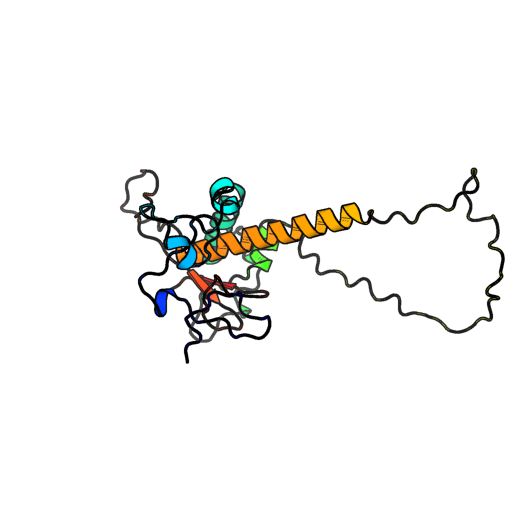 1
ATOM 653 O O . GLY A 1 83 ? 5.117 13.785 7.694 1.00 83.19 83 GLY A O 1
ATOM 654 N N . ILE A 1 84 ? 4.713 12.615 9.571 1.00 85.44 84 ILE A N 1
ATOM 655 C CA . ILE A 1 84 ? 3.272 12.899 9.609 1.00 85.44 84 ILE A CA 1
ATOM 656 C C . ILE A 1 84 ? 2.971 14.398 9.686 1.00 85.44 84 ILE A C 1
ATOM 658 O O . ILE A 1 84 ? 1.966 14.851 9.153 1.00 85.44 84 ILE A O 1
ATOM 662 N N . GLU A 1 85 ? 3.859 15.185 10.289 1.00 86.31 85 GLU A N 1
ATOM 663 C CA . GLU A 1 85 ? 3.764 16.642 10.365 1.00 86.31 85 GLU A CA 1
ATOM 664 C C . GLU A 1 85 ? 3.845 17.335 8.997 1.00 86.31 85 GLU A C 1
ATOM 666 O O . GLU A 1 85 ? 3.384 18.465 8.852 1.00 86.31 85 GLU A O 1
ATOM 671 N N . LYS A 1 86 ? 4.403 16.657 7.989 1.00 83.75 86 LYS A N 1
ATOM 672 C CA . LYS A 1 86 ? 4.478 17.143 6.604 1.00 83.75 86 LYS A CA 1
ATOM 673 C C . LYS A 1 86 ? 3.219 16.806 5.805 1.00 83.75 86 LYS A C 1
ATOM 675 O O . LYS A 1 86 ? 3.059 17.294 4.690 1.00 83.75 86 LYS A O 1
ATOM 680 N N . ILE A 1 87 ? 2.347 15.965 6.359 1.00 84.62 87 ILE A N 1
ATOM 681 C CA . ILE A 1 87 ? 1.132 15.483 5.717 1.00 84.62 87 ILE A CA 1
ATOM 682 C C . ILE A 1 87 ? -0.081 16.206 6.303 1.00 84.62 87 ILE A C 1
ATOM 684 O O . ILE A 1 87 ? -0.257 16.301 7.517 1.00 84.62 87 ILE A O 1
ATOM 688 N N . ASP A 1 88 ? -0.995 16.633 5.437 1.00 80.81 88 ASP A N 1
ATOM 689 C CA . ASP A 1 88 ? -2.282 17.183 5.857 1.00 80.81 88 ASP A CA 1
ATOM 690 C C . ASP A 1 88 ? -3.301 16.068 6.171 1.00 80.81 88 ASP A C 1
ATOM 692 O O . ASP A 1 88 ? -4.264 15.828 5.442 1.00 80.81 88 ASP A O 1
ATOM 696 N N . VAL A 1 89 ? -3.051 15.324 7.255 1.00 78.94 89 VAL A N 1
ATOM 697 C CA . VAL A 1 89 ? -3.903 14.196 7.678 1.00 78.94 89 VAL A CA 1
ATOM 698 C C . VAL A 1 89 ? -5.248 14.686 8.229 1.00 78.94 89 VAL A C 1
ATOM 700 O O . VAL A 1 89 ? -6.287 14.073 7.982 1.00 78.94 89 VAL A O 1
ATOM 703 N N . LYS A 1 90 ? -5.241 15.807 8.964 1.00 67.25 90 LYS A N 1
ATOM 704 C CA . LYS A 1 90 ? -6.410 16.320 9.698 1.00 67.25 90 LYS A CA 1
ATOM 705 C C . LYS A 1 90 ? -7.508 16.850 8.780 1.00 67.25 90 LYS A C 1
ATOM 707 O O . LYS A 1 90 ? -8.681 16.663 9.095 1.00 67.25 90 LYS A O 1
ATOM 712 N N . SER A 1 91 ? -7.168 17.467 7.645 1.00 70.81 91 SER A N 1
ATOM 713 C CA . SER A 1 91 ? -8.180 17.980 6.706 1.00 70.81 91 SER A CA 1
ATOM 714 C C . SER A 1 91 ? -9.037 16.882 6.071 1.00 70.81 91 SER A C 1
ATOM 716 O O . SER A 1 91 ? -10.108 17.151 5.531 1.00 70.81 91 SER A O 1
ATOM 718 N N . ARG A 1 92 ? -8.581 15.627 6.144 1.00 79.06 92 ARG A N 1
ATOM 719 C CA . ARG A 1 92 ? -9.202 14.473 5.481 1.00 79.06 92 ARG A CA 1
ATOM 720 C C . ARG A 1 92 ? -10.141 13.694 6.381 1.00 79.06 92 ARG A C 1
ATOM 722 O O . ARG A 1 92 ? -10.772 12.742 5.915 1.00 79.06 92 ARG A O 1
ATOM 729 N N . PHE A 1 93 ? -10.234 14.074 7.652 1.00 75.81 93 PHE A N 1
ATOM 730 C CA . PHE A 1 93 ? -11.170 13.458 8.577 1.00 75.81 93 PHE A CA 1
ATOM 731 C C . PHE A 1 93 ? -12.591 13.679 8.067 1.00 75.81 93 PHE A C 1
ATOM 733 O O . PHE A 1 93 ? -13.026 14.800 7.802 1.00 75.81 93 PHE A O 1
ATOM 740 N N . ARG A 1 94 ? -13.320 12.579 7.890 1.00 72.19 94 ARG A N 1
ATOM 741 C CA . ARG A 1 94 ? -14.746 12.631 7.565 1.00 72.19 94 ARG A CA 1
ATOM 742 C C . ARG A 1 94 ? -15.530 12.645 8.866 1.00 72.19 94 ARG A C 1
ATOM 744 O O . ARG A 1 94 ? -15.050 12.180 9.894 1.00 72.19 94 ARG A O 1
ATOM 751 N N . LYS A 1 95 ? -16.757 13.164 8.837 1.00 74.12 95 LYS A N 1
ATOM 752 C CA . LYS A 1 95 ? -17.641 13.162 10.010 1.00 74.12 95 LYS A CA 1
ATOM 753 C C . LYS A 1 95 ? -17.764 11.730 10.558 1.00 74.12 95 LYS A C 1
ATOM 755 O O . LYS A 1 95 ? -18.296 10.866 9.870 1.00 74.12 95 LYS A O 1
ATOM 760 N N . GLY A 1 96 ? -17.250 11.500 11.767 1.00 78.50 96 GLY A N 1
ATOM 761 C CA . GLY A 1 96 ? -17.239 10.190 12.434 1.00 78.50 96 GLY A CA 1
ATOM 762 C C . GLY A 1 96 ? -15.997 9.321 12.187 1.00 78.50 96 GLY A C 1
ATOM 763 O O . GLY A 1 96 ? -15.818 8.337 12.893 1.00 78.50 96 GLY A O 1
ATOM 764 N N . ASP A 1 97 ? -15.108 9.690 11.260 1.00 80.81 97 ASP A N 1
ATOM 765 C CA . ASP A 1 97 ? -13.886 8.942 10.955 1.00 80.81 97 ASP A CA 1
ATOM 766 C C . ASP A 1 97 ? -12.637 9.809 11.146 1.00 80.81 97 ASP A C 1
ATOM 768 O O . ASP A 1 97 ? -12.323 10.690 10.342 1.00 80.81 97 ASP A O 1
ATOM 772 N N . HIS A 1 98 ? -11.942 9.534 12.244 1.00 84.50 98 HIS A N 1
ATOM 773 C CA . HIS A 1 98 ? -10.771 10.253 12.742 1.00 84.50 98 HIS A CA 1
ATOM 774 C C . HIS A 1 98 ? -9.468 9.479 12.492 1.00 84.50 98 HIS A C 1
ATOM 776 O O . HIS A 1 98 ? -8.430 9.790 13.074 1.00 84.50 98 HIS A O 1
ATOM 782 N N . ARG A 1 99 ? -9.516 8.427 11.665 1.00 91.31 99 ARG A N 1
ATOM 783 C CA . ARG A 1 99 ? -8.337 7.625 11.341 1.00 91.31 99 ARG A CA 1
ATOM 784 C C . ARG A 1 99 ? -7.403 8.393 10.418 1.00 91.31 99 ARG A C 1
ATOM 786 O O . ARG A 1 99 ? -7.837 9.099 9.509 1.00 91.31 99 ARG A O 1
ATOM 793 N N . ASN A 1 100 ? -6.107 8.162 10.594 1.00 92.69 100 ASN A N 1
ATOM 794 C CA . ASN A 1 100 ? -5.086 8.703 9.709 1.00 92.69 100 ASN A CA 1
ATOM 795 C C . ASN A 1 100 ? -5.232 8.107 8.299 1.00 92.69 100 ASN A C 1
ATOM 797 O O . ASN A 1 100 ? -5.146 6.890 8.126 1.00 92.69 100 ASN A O 1
ATOM 801 N N . ILE A 1 101 ? -5.454 8.967 7.301 1.00 93.44 101 ILE A N 1
ATOM 802 C CA . ILE A 1 101 ? -5.526 8.602 5.880 1.00 93.44 101 ILE A CA 1
ATOM 803 C C . ILE A 1 101 ? -4.233 9.046 5.202 1.00 93.44 101 ILE A C 1
ATOM 805 O O . ILE A 1 101 ? -3.990 10.246 5.054 1.00 93.44 101 ILE A O 1
ATOM 809 N N . ILE A 1 102 ? -3.439 8.070 4.769 1.00 94.75 102 ILE A N 1
ATOM 810 C CA . ILE A 1 102 ? -2.093 8.286 4.233 1.00 94.75 102 ILE A CA 1
ATOM 811 C C . ILE A 1 102 ? -2.062 7.888 2.757 1.00 94.75 102 ILE A C 1
ATOM 813 O O . ILE A 1 102 ? -2.375 6.742 2.419 1.00 94.75 102 ILE A O 1
ATOM 817 N N . PHE A 1 103 ? -1.705 8.812 1.866 1.00 95.00 103 PHE A N 1
ATOM 818 C CA . PHE A 1 103 ? -1.590 8.532 0.433 1.00 95.00 103 PHE A CA 1
ATOM 819 C C . PHE A 1 103 ? -0.245 7.899 0.070 1.00 95.00 103 PHE A C 1
ATOM 821 O O . PHE A 1 103 ? 0.763 8.054 0.757 1.00 95.00 103 PHE A O 1
ATOM 828 N N . CYS A 1 104 ? -0.230 7.148 -1.035 1.00 95.12 104 CYS A N 1
ATOM 829 C CA . CYS A 1 104 ? 0.989 6.495 -1.507 1.00 95.12 104 CYS A CA 1
ATOM 830 C C . CYS A 1 104 ? 2.076 7.493 -1.933 1.00 95.12 104 CYS A C 1
ATOM 832 O O . CYS A 1 104 ? 3.248 7.185 -1.763 1.00 95.12 104 CYS A O 1
ATOM 834 N N . ASP A 1 105 ? 1.715 8.648 -2.496 1.00 93.25 105 ASP A N 1
ATOM 835 C CA . ASP A 1 105 ? 2.683 9.691 -2.862 1.00 93.25 105 ASP A CA 1
ATOM 836 C C . ASP A 1 105 ? 3.319 10.351 -1.632 1.00 93.25 105 ASP A C 1
ATOM 838 O O . ASP A 1 105 ? 4.507 10.636 -1.628 1.00 93.25 105 ASP A O 1
ATOM 842 N N . GLU A 1 106 ? 2.576 10.490 -0.541 1.00 93.56 106 GLU A N 1
ATOM 843 C CA . GLU A 1 106 ? 3.118 11.010 0.719 1.00 93.56 106 GLU A CA 1
ATOM 844 C C . GLU A 1 106 ? 4.145 10.057 1.330 1.00 93.56 106 GLU A C 1
ATOM 846 O O . GLU A 1 106 ? 5.189 10.477 1.825 1.00 93.56 106 GLU A O 1
ATOM 851 N N . ILE A 1 107 ? 3.880 8.751 1.254 1.00 94.75 107 ILE A N 1
ATOM 852 C CA . ILE A 1 107 ? 4.851 7.731 1.662 1.00 94.75 107 ILE A CA 1
ATOM 853 C C . ILE A 1 107 ? 6.071 7.755 0.724 1.00 94.75 107 ILE A C 1
ATOM 855 O O . ILE A 1 107 ? 7.198 7.606 1.194 1.00 94.75 107 ILE A O 1
ATOM 859 N N . GLU A 1 108 ? 5.861 7.950 -0.585 1.00 93.75 108 GLU A N 1
ATOM 860 C CA . GLU A 1 108 ? 6.929 8.128 -1.584 1.00 93.75 108 GLU A CA 1
ATOM 861 C C . GLU A 1 108 ? 7.832 9.305 -1.195 1.00 93.75 108 GLU A C 1
ATOM 863 O O . GLU A 1 108 ? 9.038 9.113 -1.080 1.00 93.75 108 GLU A O 1
ATOM 868 N N . ASP A 1 109 ? 7.261 10.461 -0.860 1.00 92.12 109 ASP A N 1
ATOM 869 C CA . ASP A 1 109 ? 8.010 11.670 -0.499 1.00 92.12 109 ASP A CA 1
ATOM 870 C C . ASP A 1 109 ? 8.783 11.562 0.812 1.00 92.12 109 ASP A C 1
ATOM 872 O O . ASP A 1 109 ? 9.864 12.140 0.956 1.00 92.12 109 ASP A O 1
ATOM 876 N N . ILE A 1 110 ? 8.251 10.812 1.775 1.00 93.06 110 ILE A N 1
ATOM 877 C CA . ILE A 1 110 ? 8.921 10.589 3.057 1.00 93.06 110 ILE A CA 1
ATOM 878 C C . ILE A 1 110 ? 10.082 9.605 2.902 1.00 93.06 110 ILE A C 1
ATOM 880 O O . ILE A 1 110 ? 11.156 9.819 3.467 1.00 93.06 110 ILE A O 1
ATOM 884 N N . VAL A 1 111 ? 9.888 8.512 2.157 1.00 94.06 111 VAL A N 1
ATOM 885 C CA . VAL A 1 111 ? 10.906 7.457 2.031 1.00 94.06 111 VAL A CA 1
ATOM 886 C C . VAL A 1 111 ? 11.969 7.809 0.986 1.00 94.06 111 VAL A C 1
ATOM 888 O O . VAL A 1 111 ? 13.144 7.481 1.182 1.00 94.06 111 VAL A O 1
ATOM 891 N N . PHE A 1 112 ? 11.564 8.478 -0.092 1.00 93.00 112 PHE A N 1
ATOM 892 C CA . PHE A 1 112 ? 12.380 8.862 -1.243 1.00 93.00 112 PHE A CA 1
ATOM 893 C C . PHE A 1 112 ? 12.278 10.383 -1.472 1.00 93.00 112 PHE A C 1
ATOM 895 O O . PHE A 1 112 ? 11.657 10.837 -2.435 1.00 93.00 112 PHE A O 1
ATOM 902 N N . PRO A 1 113 ? 12.870 11.207 -0.587 1.00 84.69 113 PRO A N 1
ATOM 903 C CA . PRO A 1 113 ? 12.799 12.658 -0.718 1.00 84.69 113 PRO A CA 1
ATOM 904 C C . PRO A 1 113 ? 13.402 13.134 -2.048 1.00 84.69 113 PRO A C 1
ATOM 906 O O . PRO A 1 113 ? 14.429 12.628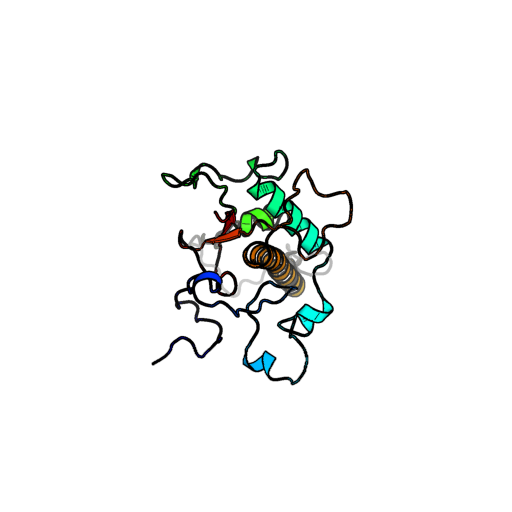 -2.500 1.00 84.69 113 PRO A O 1
ATOM 909 N N . GLY A 1 114 ? 12.760 14.132 -2.666 1.00 73.75 114 GLY A N 1
ATOM 910 C CA . GLY A 1 114 ? 13.160 14.689 -3.966 1.00 73.75 114 GLY A CA 1
ATOM 911 C C . GLY A 1 114 ? 12.384 14.143 -5.171 1.00 73.75 114 GLY A C 1
ATOM 912 O O . GLY A 1 114 ? 12.694 14.513 -6.300 1.00 73.75 114 GLY A O 1
ATOM 913 N N . HIS A 1 115 ? 11.368 13.301 -4.953 1.00 64.25 115 HIS A N 1
ATOM 914 C CA . HIS A 1 115 ? 10.550 12.717 -6.021 1.00 64.25 115 HIS A CA 1
ATOM 915 C C . HIS A 1 115 ? 9.305 13.518 -6.404 1.00 64.25 115 HIS A C 1
ATOM 917 O O . HIS A 1 115 ? 9.078 13.743 -7.594 1.00 64.25 115 HIS A O 1
ATOM 923 N N . SER A 1 116 ? 8.543 14.018 -5.425 1.00 55.72 116 SER A N 1
ATOM 924 C CA . SER A 1 116 ? 7.479 15.009 -5.635 1.00 55.72 116 SER A CA 1
ATOM 925 C C . SER A 1 116 ? 8.019 16.433 -5.607 1.00 55.72 116 SER A C 1
ATOM 927 O O . SER A 1 116 ? 7.339 17.373 -5.186 1.00 55.72 116 SER A O 1
ATOM 929 N N . GLN A 1 117 ? 9.192 16.666 -6.208 1.00 52.94 117 GLN A N 1
ATOM 930 C CA . GLN A 1 117 ? 9.223 17.858 -7.041 1.00 52.94 117 GLN A CA 1
ATOM 931 C C . GLN A 1 117 ? 8.141 17.600 -8.087 1.00 52.94 117 GLN A C 1
ATOM 933 O O . GLN A 1 117 ? 8.401 16.995 -9.129 1.00 52.94 117 GLN A O 1
ATOM 938 N N . LYS A 1 118 ? 6.891 17.99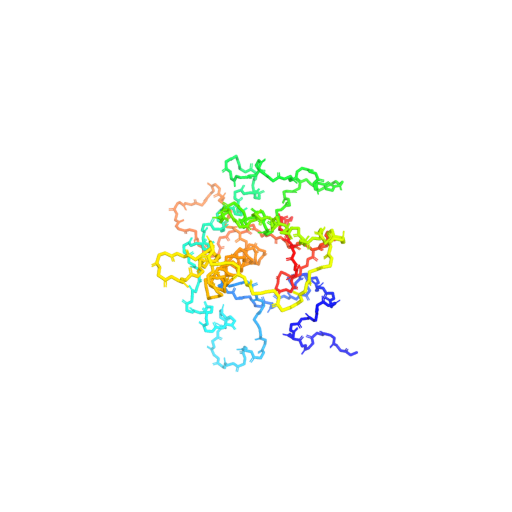2 -7.752 1.00 44.53 118 LYS A N 1
ATOM 939 C CA . LYS A 1 118 ? 5.859 18.364 -8.712 1.00 44.53 118 LYS A CA 1
ATOM 940 C C . LYS A 1 118 ? 6.676 18.934 -9.829 1.00 44.53 118 LYS A C 1
ATOM 942 O O . LYS A 1 118 ? 7.417 19.876 -9.543 1.00 44.53 118 LYS A O 1
ATOM 947 N N . LEU A 1 119 ? 6.641 18.295 -11.001 1.00 41.09 119 LEU A N 1
ATOM 948 C CA . LEU A 1 119 ? 7.184 18.895 -12.200 1.00 41.09 119 LEU A CA 1
ATOM 949 C C . LEU A 1 119 ? 6.789 20.357 -12.060 1.00 41.09 119 LEU A C 1
ATOM 951 O O . LEU A 1 119 ? 5.593 20.665 -12.081 1.00 41.09 119 LEU A O 1
ATOM 955 N N . ALA A 1 120 ? 7.762 21.226 -11.760 1.00 37.16 120 ALA A N 1
ATOM 956 C CA . ALA A 1 120 ? 7.640 22.602 -12.139 1.00 37.16 120 ALA A CA 1
ATOM 957 C C . ALA A 1 120 ? 7.418 22.379 -13.613 1.00 37.16 120 ALA A C 1
ATOM 959 O O . ALA A 1 120 ? 8.314 21.884 -14.299 1.00 37.16 120 ALA A O 1
ATOM 960 N N . VAL A 1 121 ? 6.143 22.444 -14.007 1.00 38.12 121 VAL A N 1
ATOM 961 C CA . VAL A 1 121 ? 5.733 22.382 -15.387 1.00 38.12 121 VAL A CA 1
ATOM 962 C C . VAL A 1 121 ? 6.669 23.411 -15.957 1.00 38.12 121 VAL A C 1
ATOM 964 O O . VAL A 1 121 ? 6.551 24.583 -15.591 1.00 38.12 121 VAL A O 1
ATOM 967 N N . ALA A 1 122 ? 7.703 22.953 -16.671 1.00 37.62 122 ALA A N 1
ATOM 968 C CA . ALA A 1 122 ? 8.495 23.842 -17.476 1.00 37.62 122 ALA A CA 1
ATOM 969 C C . ALA A 1 122 ? 7.400 24.526 -18.263 1.00 37.62 122 ALA A C 1
ATOM 971 O O . ALA A 1 122 ? 6.649 23.843 -18.973 1.00 37.62 122 ALA A O 1
ATOM 972 N N . LYS A 1 123 ? 7.151 25.802 -17.929 1.00 29.59 123 LYS A N 1
ATOM 973 C CA . LYS A 1 123 ? 6.107 26.571 -18.583 1.00 29.59 123 LYS A CA 1
ATOM 974 C C . LYS A 1 123 ? 6.340 26.271 -20.059 1.00 29.59 123 LYS A C 1
ATOM 976 O O . LYS A 1 123 ? 7.506 26.338 -20.468 1.00 29.59 123 LYS A O 1
ATOM 981 N N . PRO A 1 124 ? 5.324 25.842 -20.829 1.00 34.81 124 PRO A N 1
ATOM 982 C CA . PRO A 1 124 ? 5.523 25.820 -22.265 1.00 34.81 124 PRO A CA 1
ATOM 983 C C . PRO A 1 124 ? 6.080 27.202 -22.590 1.00 34.81 124 PRO A C 1
ATOM 985 O O . PRO A 1 124 ? 5.543 28.195 -22.091 1.00 34.81 124 PRO A O 1
ATOM 988 N N . VAL A 1 125 ? 7.232 27.245 -23.259 1.00 42.12 125 VAL A N 1
ATOM 989 C CA . VAL A 1 125 ? 7.818 28.491 -23.742 1.00 42.12 125 VAL A CA 1
ATOM 990 C C . VAL A 1 125 ? 6.776 29.050 -24.700 1.00 42.12 125 VAL A C 1
ATOM 992 O O . VAL A 1 125 ? 6.667 28.643 -25.849 1.00 42.12 125 VAL A O 1
ATOM 995 N N . ALA A 1 126 ? 5.890 29.858 -24.143 1.00 46.59 126 ALA A N 1
ATOM 996 C CA . ALA A 1 126 ? 4.790 30.514 -24.799 1.00 46.59 126 ALA A CA 1
ATOM 997 C C . ALA A 1 126 ? 5.045 31.993 -24.578 1.00 46.59 126 ALA A C 1
ATOM 999 O O . ALA A 1 126 ? 4.393 32.641 -23.770 1.00 46.59 126 ALA A O 1
ATOM 1000 N N . GLU A 1 127 ? 6.062 32.480 -25.277 1.00 36.09 127 GLU A N 1
ATOM 1001 C CA . GLU A 1 127 ? 6.233 33.896 -25.551 1.00 36.09 127 GLU A CA 1
ATOM 1002 C C . GLU A 1 127 ? 6.921 34.002 -26.911 1.00 36.09 127 GLU A C 1
ATOM 1004 O O . GLU A 1 127 ? 8.086 34.349 -27.048 1.00 36.09 127 GLU A O 1
ATOM 1009 N N . ALA A 1 128 ? 6.180 33.583 -27.940 1.00 39.47 128 ALA A N 1
ATOM 1010 C CA . ALA A 1 128 ? 6.414 34.067 -29.287 1.00 39.47 128 ALA A CA 1
ATOM 1011 C C . ALA A 1 128 ? 5.921 35.518 -29.310 1.00 39.47 128 ALA A C 1
ATOM 1013 O O . ALA A 1 128 ? 4.739 35.780 -29.552 1.00 39.47 128 ALA A O 1
ATOM 1014 N N . THR A 1 129 ? 6.813 36.451 -28.984 1.00 34.91 129 THR A N 1
ATOM 1015 C CA . THR A 1 129 ? 6.677 37.830 -29.440 1.00 34.91 129 THR A CA 1
ATOM 1016 C C . THR A 1 129 ? 6.710 37.791 -30.963 1.00 34.91 129 THR A C 1
ATOM 1018 O O . THR A 1 129 ? 7.638 37.256 -31.566 1.00 34.91 129 THR A O 1
ATOM 1021 N N . LYS A 1 130 ? 5.623 38.254 -31.575 1.00 45.56 130 LYS A N 1
ATOM 1022 C CA . LYS A 1 130 ? 5.590 38.587 -32.997 1.00 45.56 130 LYS A CA 1
ATOM 1023 C C . LYS A 1 130 ? 6.367 39.885 -33.204 1.00 45.56 130 LYS A C 1
ATOM 1025 O O . LYS A 1 130 ? 6.318 40.724 -32.309 1.00 45.56 130 LYS A O 1
ATOM 1030 N N . GLU A 1 131 ? 6.919 40.015 -34.414 1.00 43.72 131 GLU A N 1
ATOM 1031 C CA . GLU A 1 131 ? 7.701 41.144 -34.958 1.00 43.72 131 GLU A CA 1
ATOM 1032 C C . GLU A 1 131 ? 9.180 40.964 -34.561 1.00 43.72 131 GLU A C 1
ATOM 1034 O O . GLU A 1 131 ? 9.508 40.992 -33.384 1.00 43.72 131 GLU A O 1
ATOM 1039 N N . ASP A 1 132 ? 10.071 40.498 -35.444 1.00 37.91 132 ASP A N 1
ATOM 1040 C CA . ASP A 1 132 ? 10.429 41.100 -36.734 1.00 37.91 132 ASP A CA 1
ATOM 1041 C C . ASP A 1 132 ? 10.742 40.075 -37.852 1.00 37.91 132 ASP A C 1
ATOM 1043 O O . ASP A 1 132 ? 11.023 38.901 -37.605 1.00 37.91 132 ASP A O 1
ATOM 1047 N N . ASP A 1 133 ? 10.665 40.541 -39.101 1.00 45.59 133 ASP A N 1
ATOM 1048 C CA . ASP A 1 133 ? 11.012 39.850 -40.350 1.00 45.59 133 ASP A CA 1
ATOM 1049 C C . ASP A 1 133 ? 12.470 39.329 -40.380 1.00 45.59 133 ASP A C 1
ATOM 1051 O O . ASP A 1 133 ? 13.353 39.971 -40.949 1.00 45.59 133 ASP A O 1
ATOM 1055 N N . GLU A 1 134 ? 12.748 38.151 -39.814 1.00 43.88 134 GLU A N 1
ATOM 1056 C CA . GLU A 1 134 ? 14.046 37.482 -39.990 1.00 43.88 134 GLU A CA 1
ATOM 1057 C C . GLU A 1 134 ? 14.016 36.448 -41.124 1.00 43.88 134 GLU A C 1
ATOM 1059 O O . GLU A 1 134 ? 13.274 35.461 -41.117 1.00 43.88 134 GLU A O 1
ATOM 1064 N N . ASP A 1 135 ? 14.858 36.716 -42.121 1.00 43.59 135 ASP A N 1
ATOM 1065 C CA . ASP A 1 135 ? 15.138 35.883 -43.283 1.00 43.59 135 ASP A CA 1
ATOM 1066 C C . ASP A 1 135 ? 15.530 34.450 -42.855 1.00 43.59 135 ASP A C 1
ATOM 1068 O O . ASP A 1 135 ? 16.533 34.267 -42.157 1.00 43.59 135 ASP A O 1
ATOM 1072 N N . PRO A 1 136 ? 14.802 33.401 -43.286 1.00 44.59 136 PRO A N 1
ATOM 1073 C CA . PRO A 1 136 ? 15.112 32.013 -42.938 1.00 44.59 136 PRO A CA 1
ATOM 1074 C C . PRO A 1 136 ? 16.453 31.507 -43.509 1.00 44.59 136 PRO A C 1
ATOM 1076 O O . PRO A 1 136 ? 16.833 30.368 -43.227 1.00 44.59 136 PRO A O 1
ATOM 1079 N N . TYR A 1 137 ? 17.169 32.325 -44.292 1.00 45.41 137 TYR A N 1
ATOM 1080 C CA . TYR A 1 137 ? 18.531 32.073 -44.771 1.00 45.41 137 TYR A CA 1
ATOM 1081 C C . TYR A 1 137 ? 19.612 32.936 -44.105 1.00 45.41 137 TYR A C 1
ATOM 1083 O O . TYR A 1 137 ? 20.753 32.930 -44.574 1.00 45.41 137 TYR A O 1
ATOM 1091 N N . ALA A 1 138 ? 19.310 33.642 -43.011 1.00 51.78 138 ALA A N 1
ATOM 1092 C CA . ALA A 1 138 ? 20.329 34.366 -42.259 1.00 51.78 138 ALA A CA 1
ATOM 1093 C C . ALA A 1 138 ? 21.429 33.402 -41.770 1.00 51.78 138 ALA A C 1
ATOM 1095 O O . ALA A 1 138 ? 21.205 32.507 -40.950 1.00 51.78 138 ALA A O 1
ATOM 1096 N N . ILE A 1 139 ? 22.632 33.569 -42.324 1.00 52.38 139 ILE A N 1
ATOM 1097 C CA . ILE A 1 139 ? 23.834 32.836 -41.926 1.00 52.38 139 ILE A CA 1
ATOM 1098 C C . ILE A 1 139 ? 24.187 33.299 -40.503 1.00 52.38 139 ILE A C 1
ATOM 1100 O O . ILE A 1 139 ? 24.373 34.499 -40.306 1.00 52.38 139 ILE A O 1
ATOM 1104 N N . PRO A 1 140 ? 24.261 32.400 -39.504 1.00 51.09 140 PRO A N 1
ATOM 1105 C CA . PRO A 1 140 ? 24.587 32.789 -38.135 1.00 51.09 140 PRO A CA 1
ATOM 1106 C C . PRO A 1 140 ? 25.984 33.416 -38.060 1.00 51.09 140 PRO A C 1
ATOM 1108 O O . PRO A 1 140 ? 26.919 32.875 -38.646 1.00 51.09 140 PRO A O 1
ATOM 1111 N N . ASN A 1 141 ? 26.126 34.520 -37.322 1.00 58.78 141 ASN A N 1
ATOM 1112 C CA . ASN A 1 141 ? 27.427 35.136 -37.059 1.00 58.78 141 ASN A CA 1
ATOM 1113 C C . ASN A 1 141 ? 28.324 34.187 -36.244 1.00 58.78 141 ASN A C 1
ATOM 1115 O O . ASN A 1 141 ? 27.871 33.554 -35.290 1.00 58.78 141 ASN A O 1
ATOM 1119 N N . ASP A 1 142 ? 29.611 34.137 -36.593 1.00 54.62 142 ASP A N 1
ATOM 1120 C CA . ASP A 1 142 ? 30.639 33.267 -35.995 1.00 54.62 142 ASP A CA 1
ATOM 1121 C C . ASP A 1 142 ? 31.005 33.611 -34.530 1.00 54.62 142 ASP A C 1
ATOM 1123 O O . ASP A 1 142 ? 31.922 33.020 -33.961 1.00 54.62 142 ASP A O 1
ATOM 1127 N N . GLU A 1 143 ? 30.308 34.556 -33.894 1.00 54.00 143 GLU A N 1
ATOM 1128 C CA . GLU A 1 143 ? 30.652 35.073 -32.560 1.00 54.00 143 GLU A CA 1
ATOM 1129 C C . GLU A 1 143 ? 30.174 34.181 -31.392 1.00 54.00 143 GLU A C 1
ATOM 1131 O O . GLU A 1 143 ? 30.613 34.384 -30.261 1.00 54.00 143 GLU A O 1
ATOM 1136 N N . ASP A 1 144 ? 29.353 33.154 -31.655 1.00 51.78 144 ASP A N 1
ATOM 1137 C CA . ASP A 1 144 ? 28.866 32.175 -30.656 1.00 51.78 144 ASP A CA 1
ATOM 1138 C C . ASP A 1 144 ? 29.596 30.813 -30.704 1.00 51.78 144 ASP A C 1
ATOM 1140 O O . ASP A 1 144 ? 29.173 29.829 -30.081 1.00 51.78 144 ASP A O 1
ATOM 1144 N N . LEU A 1 145 ? 30.679 30.722 -31.478 1.00 54.59 145 LEU A N 1
ATOM 1145 C CA . LEU A 1 145 ? 31.482 29.512 -31.619 1.00 54.59 145 LEU A CA 1
ATOM 1146 C C . LEU A 1 145 ? 32.641 29.517 -30.616 1.00 54.59 145 LEU A C 1
ATOM 1148 O O . LEU A 1 145 ? 33.278 30.541 -30.371 1.00 54.59 145 LEU A O 1
ATOM 1152 N N . ASP A 1 146 ? 32.939 28.358 -30.029 1.00 59.91 146 ASP A N 1
ATOM 1153 C CA . ASP A 1 146 ? 34.156 28.211 -29.234 1.00 59.91 146 ASP A CA 1
ATOM 1154 C C . ASP A 1 146 ? 35.420 28.359 -30.110 1.00 59.91 146 ASP A C 1
ATOM 1156 O O . ASP A 1 146 ? 35.362 28.424 -31.339 1.00 59.91 146 ASP A O 1
ATOM 1160 N N . SER A 1 147 ? 36.605 28.390 -29.492 1.00 60.00 147 SER A N 1
ATOM 1161 C CA . SER A 1 147 ? 37.891 28.511 -30.204 1.00 60.00 147 SER A CA 1
ATOM 1162 C C . SER A 1 147 ? 38.192 27.359 -31.179 1.00 60.00 147 SER A C 1
ATOM 1164 O O . SER A 1 147 ? 39.213 27.393 -31.867 1.00 60.00 147 SER A O 1
ATOM 1166 N N . GLN A 1 148 ? 37.324 26.345 -31.240 1.00 67.19 148 GLN A N 1
ATOM 1167 C CA . GLN A 1 148 ? 37.369 25.220 -32.169 1.00 67.19 148 GLN A CA 1
ATOM 1168 C C . GLN A 1 148 ? 36.222 25.244 -33.196 1.00 67.19 148 GLN A C 1
ATOM 1170 O O . GLN A 1 148 ? 36.108 24.304 -33.982 1.00 67.19 148 GLN A O 1
ATOM 1175 N N . GLY A 1 149 ? 35.399 26.297 -33.238 1.00 53.47 149 GLY A N 1
ATOM 1176 C CA . GLY A 1 149 ? 34.304 26.433 -34.199 1.00 53.47 149 GLY A CA 1
ATOM 1177 C C . GLY A 1 149 ? 33.048 25.629 -33.841 1.00 53.47 149 GLY A C 1
ATOM 1178 O O . GLY A 1 149 ? 32.192 25.427 -34.701 1.00 53.47 149 GLY A O 1
ATOM 1179 N N . ASN A 1 150 ? 32.924 25.138 -32.604 1.00 63.16 150 ASN A N 1
ATOM 1180 C CA . ASN A 1 150 ? 31.778 24.353 -32.156 1.00 63.16 150 ASN A CA 1
ATOM 1181 C C . ASN A 1 150 ? 30.789 25.202 -31.355 1.00 63.16 150 ASN A C 1
ATOM 1183 O O . ASN A 1 150 ? 31.163 26.038 -30.532 1.00 63.16 150 ASN A O 1
ATOM 1187 N N . ARG A 1 151 ? 29.493 24.922 -31.542 1.00 54.31 151 ARG A N 1
ATOM 1188 C CA . ARG A 1 151 ? 28.449 25.456 -30.661 1.00 54.31 151 ARG A CA 1
ATOM 1189 C C . ARG A 1 151 ? 28.545 24.780 -29.288 1.00 54.31 151 ARG A C 1
ATOM 1191 O O . ARG A 1 151 ? 28.570 23.544 -29.241 1.00 54.31 151 ARG A O 1
ATOM 1198 N N . PRO A 1 152 ? 28.512 25.525 -28.171 1.00 55.12 152 PRO A N 1
ATOM 1199 C CA . PRO A 1 152 ? 28.358 24.921 -26.857 1.00 55.12 152 PRO A CA 1
ATOM 1200 C C . PRO A 1 152 ? 27.033 24.150 -26.803 1.00 55.12 152 PRO A C 1
ATOM 1202 O O . PRO A 1 152 ? 25.953 24.682 -27.056 1.00 55.12 152 PRO A O 1
ATOM 1205 N N . ASN A 1 153 ? 27.124 22.855 -26.509 1.00 57.03 153 ASN A N 1
ATOM 1206 C CA . ASN A 1 153 ? 25.971 21.971 -26.389 1.00 57.03 153 ASN A CA 1
ATOM 1207 C C . ASN A 1 153 ? 25.110 22.459 -25.204 1.00 57.03 153 ASN A C 1
ATOM 1209 O O . ASN A 1 153 ? 25.659 22.561 -24.100 1.00 57.03 153 ASN A O 1
ATOM 1213 N N . PRO A 1 154 ? 23.806 22.775 -25.364 1.00 53.06 154 PRO A N 1
ATOM 1214 C CA . PRO A 1 154 ? 22.969 23.131 -24.226 1.00 53.06 154 PRO A CA 1
ATOM 1215 C C . PRO A 1 154 ? 22.915 21.909 -23.312 1.00 53.06 154 PRO A C 1
ATOM 1217 O O . PRO A 1 154 ? 22.315 20.892 -23.653 1.00 53.06 154 PRO A O 1
ATOM 1220 N N . ALA A 1 155 ? 23.626 21.981 -22.188 1.00 52.25 155 ALA A N 1
ATOM 1221 C CA . ALA A 1 155 ? 23.845 20.873 -21.271 1.00 52.25 155 ALA A CA 1
ATOM 1222 C C . ALA A 1 155 ? 22.531 20.460 -20.583 1.00 52.25 155 ALA A C 1
ATOM 1224 O O . ALA A 1 155 ? 22.255 20.825 -19.444 1.00 52.25 155 ALA A O 1
ATOM 1225 N N . GLY A 1 156 ? 21.696 19.712 -21.300 1.00 60.34 156 GLY A N 1
ATOM 1226 C CA . GLY A 1 156 ? 20.589 18.938 -20.758 1.00 60.34 156 GLY A CA 1
ATOM 1227 C C . GLY A 1 156 ? 21.031 17.497 -20.490 1.00 60.34 156 GLY A C 1
ATOM 1228 O O . GLY A 1 156 ? 21.923 16.994 -21.179 1.00 60.34 156 GLY A O 1
ATOM 1229 N N . PRO A 1 157 ? 20.426 16.800 -19.511 1.00 60.44 157 PRO A N 1
ATOM 1230 C CA . PRO A 1 157 ? 20.687 15.379 -19.313 1.00 60.44 157 PRO A CA 1
ATOM 1231 C C . PRO A 1 157 ? 20.356 14.618 -20.602 1.00 60.44 157 PRO A C 1
ATOM 1233 O O . PRO A 1 157 ? 19.309 14.836 -21.217 1.00 60.44 157 PRO A O 1
ATOM 1236 N N . GLY A 1 158 ? 21.246 13.717 -21.020 1.00 71.56 158 GLY A N 1
ATOM 1237 C CA . GLY A 1 158 ? 21.037 12.911 -22.223 1.00 71.56 158 GLY A CA 1
ATOM 1238 C C . GLY A 1 158 ? 19.735 12.098 -22.149 1.00 71.56 158 GLY A C 1
ATOM 1239 O O . GLY A 1 158 ? 19.284 11.703 -21.071 1.00 71.56 158 GLY A O 1
ATOM 1240 N N . LEU A 1 159 ? 19.124 11.794 -23.301 1.00 73.25 159 LEU A N 1
ATOM 1241 C CA . LEU A 1 159 ? 17.866 11.026 -23.398 1.00 73.25 159 LEU A CA 1
ATOM 1242 C C . LEU A 1 159 ? 17.898 9.690 -22.625 1.00 73.25 159 LEU A C 1
ATOM 1244 O O . LEU A 1 159 ? 16.888 9.230 -22.096 1.00 73.25 159 LEU A O 1
ATOM 1248 N N . GLU A 1 160 ? 19.066 9.059 -22.525 1.00 77.31 160 GLU A N 1
ATOM 1249 C CA . GLU A 1 160 ? 19.235 7.826 -21.758 1.00 77.31 160 GLU A CA 1
ATOM 1250 C C . GLU A 1 160 ? 19.229 8.051 -20.238 1.00 77.31 160 GLU A C 1
ATOM 1252 O O . GLU A 1 160 ? 18.667 7.246 -19.489 1.00 77.31 160 GLU A O 1
ATOM 1257 N N . GLU A 1 161 ? 19.793 9.165 -19.775 1.00 77.56 161 GLU A N 1
ATOM 1258 C CA . GLU A 1 161 ? 19.789 9.537 -18.364 1.00 77.56 161 GLU A CA 1
ATOM 1259 C C . GLU A 1 161 ? 18.372 9.842 -17.877 1.00 77.56 161 GLU A C 1
ATOM 1261 O O . GLU A 1 161 ? 17.948 9.303 -16.852 1.00 77.56 161 GLU A O 1
ATOM 1266 N N . THR A 1 162 ? 17.599 10.591 -18.666 1.00 80.81 162 THR A N 1
ATOM 1267 C CA . THR A 1 162 ? 16.186 10.876 -18.367 1.00 80.81 162 THR A CA 1
ATOM 1268 C C . THR A 1 162 ? 15.331 9.602 -18.350 1.00 80.81 162 THR A C 1
ATOM 1270 O O . THR A 1 162 ? 14.491 9.426 -17.464 1.00 80.81 162 THR A O 1
ATOM 1273 N N . ARG A 1 163 ? 15.583 8.646 -19.260 1.00 82.94 163 ARG A N 1
ATOM 1274 C CA . ARG A 1 163 ? 14.923 7.327 -19.258 1.00 82.94 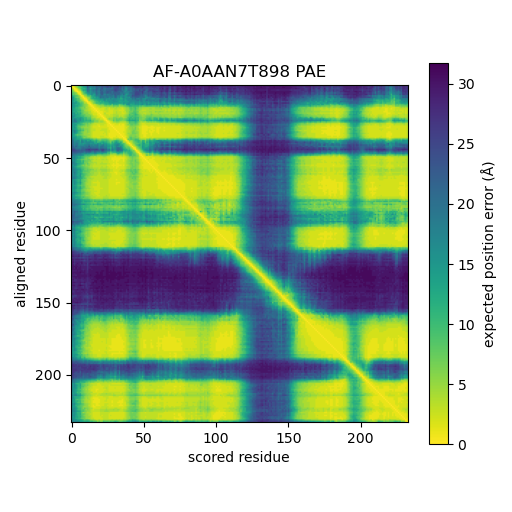163 ARG A CA 1
ATOM 1275 C C . ARG A 1 163 ? 15.260 6.521 -18.005 1.00 82.94 163 ARG A C 1
ATOM 1277 O O . ARG A 1 163 ? 14.369 5.925 -17.395 1.00 82.94 163 ARG A O 1
ATOM 1284 N N . ARG A 1 164 ? 16.541 6.478 -17.626 1.00 86.62 164 ARG A N 1
ATOM 1285 C CA . ARG A 1 164 ? 17.014 5.772 -16.427 1.00 86.62 164 ARG A CA 1
ATOM 1286 C C . ARG A 1 164 ? 16.396 6.367 -15.168 1.00 86.62 164 ARG A C 1
ATOM 1288 O O . ARG A 1 164 ? 15.941 5.620 -14.302 1.00 86.62 164 ARG A O 1
ATOM 1295 N N . GLU A 1 165 ? 16.342 7.691 -15.087 1.00 86.88 165 GLU A N 1
ATOM 1296 C CA . GLU A 1 165 ? 15.699 8.387 -13.984 1.00 86.88 165 GLU A CA 1
ATOM 1297 C C . GLU A 1 165 ? 14.202 8.065 -13.925 1.00 86.88 165 GLU A C 1
ATOM 1299 O O . GLU A 1 165 ? 13.715 7.651 -12.876 1.00 86.88 165 GLU A O 1
ATOM 1304 N N . GLY A 1 166 ? 13.487 8.138 -15.052 1.00 88.50 166 GLY A N 1
ATOM 1305 C CA . GLY A 1 166 ? 12.068 7.784 -15.128 1.00 88.50 166 GLY A CA 1
ATOM 1306 C C . GLY A 1 166 ? 11.770 6.348 -14.683 1.00 88.50 166 GLY A C 1
ATOM 1307 O O . GLY A 1 166 ? 10.806 6.113 -13.951 1.00 88.50 166 GLY A O 1
ATOM 1308 N N . GLN A 1 167 ? 12.619 5.388 -15.066 1.00 90.25 167 GLN A N 1
ATOM 1309 C CA . GLN A 1 167 ? 12.494 3.996 -14.627 1.00 90.25 167 GLN A CA 1
ATOM 1310 C C . GLN A 1 167 ? 12.718 3.858 -13.118 1.00 90.25 167 GLN A C 1
ATOM 1312 O O . GLN A 1 167 ? 11.903 3.229 -12.442 1.00 90.25 167 GLN A O 1
ATOM 1317 N N . LYS A 1 168 ? 13.763 4.502 -12.579 1.00 91.12 168 LYS A N 1
ATOM 1318 C CA . LYS A 1 168 ? 14.009 4.557 -11.132 1.00 91.12 168 LYS A CA 1
ATOM 1319 C C . LYS A 1 168 ? 12.779 5.096 -10.400 1.00 91.12 168 LYS A C 1
ATOM 1321 O O . LYS A 1 168 ? 12.355 4.493 -9.414 1.00 91.12 168 LYS A O 1
ATOM 1326 N N . ARG A 1 169 ? 12.145 6.145 -10.940 1.00 89.88 169 ARG A N 1
ATOM 1327 C CA . ARG A 1 169 ? 10.945 6.722 -10.328 1.00 89.88 169 ARG A CA 1
ATOM 1328 C C . ARG A 1 169 ? 9.751 5.782 -10.306 1.00 89.88 169 ARG A C 1
ATOM 1330 O O . ARG A 1 169 ? 9.036 5.655 -9.310 1.00 89.88 169 ARG A O 1
ATOM 1337 N N . ALA A 1 170 ? 9.534 5.083 -11.415 1.00 91.62 170 ALA A N 1
ATOM 1338 C CA . ALA A 1 170 ? 8.482 4.082 -11.509 1.00 91.62 170 ALA A CA 1
ATOM 1339 C C . ALA A 1 170 ? 8.706 2.916 -10.530 1.00 91.62 170 ALA A C 1
ATOM 1341 O O . ALA A 1 170 ? 7.741 2.417 -9.940 1.00 91.62 170 ALA A O 1
ATOM 1342 N N . ASP A 1 171 ? 9.961 2.503 -10.343 1.00 93.06 171 ASP A N 1
ATOM 1343 C CA . ASP A 1 171 ? 10.329 1.432 -9.423 1.00 93.06 171 ASP A CA 1
ATOM 1344 C C . ASP A 1 171 ? 10.135 1.846 -7.960 1.00 93.06 171 ASP A C 1
ATOM 1346 O O . ASP A 1 171 ? 9.523 1.088 -7.203 1.00 93.06 171 ASP A O 1
ATOM 1350 N N . GLU A 1 172 ? 10.557 3.052 -7.572 1.00 94.69 172 GLU A N 1
ATOM 1351 C CA . GLU A 1 172 ? 10.357 3.611 -6.225 1.00 94.69 172 GLU A CA 1
ATOM 1352 C C . GLU A 1 172 ? 8.871 3.716 -5.864 1.00 94.69 172 GLU A C 1
ATOM 1354 O O . GLU A 1 172 ? 8.428 3.173 -4.844 1.00 94.69 172 GLU A O 1
ATOM 1359 N N . ARG A 1 173 ? 8.056 4.257 -6.773 1.00 94.31 173 ARG A N 1
ATOM 1360 C CA . ARG A 1 173 ? 6.596 4.285 -6.625 1.00 94.31 173 ARG A CA 1
ATOM 1361 C C . ARG A 1 173 ? 5.983 2.897 -6.467 1.00 94.31 173 ARG A C 1
ATOM 1363 O O . ARG A 1 173 ? 5.062 2.682 -5.672 1.00 94.31 173 ARG A O 1
ATOM 1370 N N . GLU A 1 174 ? 6.437 1.928 -7.256 1.00 95.44 174 GLU A N 1
ATOM 1371 C CA . GLU A 1 174 ? 5.932 0.561 -7.154 1.00 95.44 174 GLU A CA 1
ATOM 1372 C C . GLU A 1 174 ? 6.415 -0.133 -5.870 1.00 95.44 174 GLU A C 1
ATOM 1374 O O . GLU A 1 174 ? 5.675 -0.970 -5.350 1.00 95.44 174 GLU A O 1
ATOM 1379 N N . MET A 1 175 ? 7.580 0.215 -5.307 1.00 96.38 175 MET A N 1
ATOM 1380 C CA . MET A 1 175 ? 8.000 -0.261 -3.980 1.00 96.38 175 MET A CA 1
ATOM 1381 C C . MET A 1 175 ? 7.009 0.177 -2.900 1.00 96.38 175 MET A C 1
ATOM 1383 O O . MET A 1 175 ? 6.513 -0.673 -2.155 1.00 96.38 175 MET A O 1
ATOM 1387 N N . VAL A 1 176 ? 6.631 1.458 -2.885 1.00 97.56 176 VAL A N 1
ATOM 1388 C CA . VAL A 1 176 ? 5.632 1.982 -1.941 1.00 97.56 176 VAL A CA 1
ATOM 1389 C C . VAL A 1 176 ? 4.288 1.285 -2.110 1.00 97.56 176 VAL A C 1
ATOM 1391 O O . VAL A 1 176 ? 3.708 0.779 -1.150 1.00 97.56 176 VAL A O 1
ATOM 1394 N N . ARG A 1 177 ? 3.813 1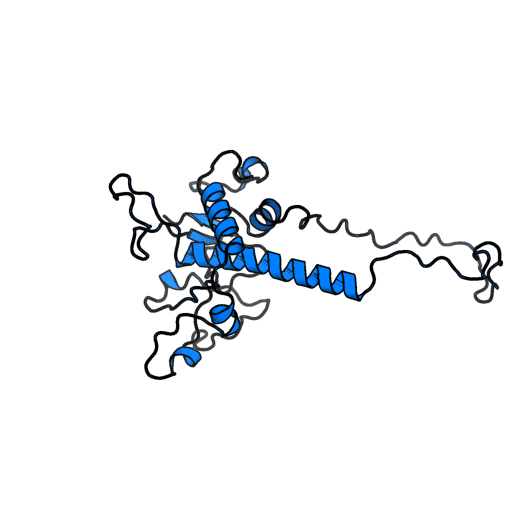.149 -3.350 1.00 97.44 177 ARG A N 1
ATOM 1395 C CA . ARG A 1 177 ? 2.541 0.465 -3.623 1.00 97.44 177 ARG A CA 1
ATOM 1396 C C . ARG A 1 177 ? 2.564 -1.012 -3.236 1.00 97.44 177 ARG A C 1
ATOM 1398 O O . ARG A 1 177 ? 1.530 -1.550 -2.849 1.00 97.44 177 ARG A O 1
ATOM 1405 N N . ARG A 1 178 ? 3.705 -1.700 -3.345 1.00 97.62 178 ARG A N 1
ATOM 1406 C CA . ARG A 1 178 ? 3.855 -3.089 -2.873 1.00 97.62 178 ARG A CA 1
ATOM 1407 C C . ARG A 1 178 ? 3.719 -3.169 -1.358 1.00 97.62 178 ARG A C 1
ATOM 1409 O O . ARG A 1 178 ? 2.978 -4.031 -0.896 1.00 97.62 178 ARG A O 1
ATOM 1416 N N . ALA A 1 179 ? 4.381 -2.275 -0.629 1.00 98.06 179 ALA A N 1
ATOM 1417 C CA . ALA A 1 179 ? 4.270 -2.168 0.822 1.00 98.06 179 ALA A CA 1
ATOM 1418 C C . ALA A 1 179 ? 2.833 -1.873 1.263 1.00 98.06 179 ALA A C 1
ATOM 1420 O O . ALA A 1 179 ? 2.256 -2.642 2.027 1.00 98.06 179 ALA A O 1
ATOM 1421 N N . ALA A 1 180 ? 2.190 -0.869 0.665 1.00 98.06 180 ALA A N 1
ATOM 1422 C CA . ALA A 1 180 ? 0.796 -0.538 0.947 1.00 98.06 180 ALA A CA 1
ATOM 1423 C C . ALA A 1 180 ? -0.158 -1.720 0.678 1.00 98.06 180 ALA A C 1
ATOM 1425 O O . ALA A 1 180 ? -1.019 -2.026 1.502 1.00 98.06 180 ALA A O 1
ATOM 1426 N N . ARG A 1 181 ? 0.019 -2.461 -0.430 1.00 97.88 181 ARG A N 1
ATOM 1427 C CA . ARG A 1 181 ? -0.768 -3.684 -0.687 1.00 97.88 181 ARG A CA 1
ATOM 1428 C C . ARG A 1 181 ? -0.548 -4.746 0.393 1.00 97.88 181 ARG A C 1
ATOM 1430 O O . ARG A 1 181 ? -1.515 -5.353 0.848 1.00 97.88 181 ARG A O 1
ATOM 1437 N N . ARG A 1 182 ? 0.698 -4.966 0.827 1.00 97.25 182 ARG A N 1
ATOM 1438 C CA . ARG A 1 182 ? 1.001 -5.904 1.921 1.00 97.25 182 ARG A CA 1
ATOM 1439 C C . ARG A 1 182 ? 0.380 -5.452 3.246 1.00 97.25 182 ARG A C 1
ATOM 1441 O O . ARG A 1 182 ? -0.173 -6.293 3.944 1.00 97.25 182 ARG A O 1
ATOM 1448 N N . ALA A 1 183 ? 0.394 -4.157 3.556 1.00 97.12 183 ALA A N 1
ATOM 1449 C CA . ALA A 1 183 ? -0.243 -3.594 4.747 1.00 97.12 183 ALA A CA 1
ATOM 1450 C C . ALA A 1 183 ? -1.765 -3.837 4.775 1.00 97.12 183 ALA A C 1
ATOM 1452 O O . ALA A 1 183 ? -2.336 -4.139 5.822 1.00 97.12 183 ALA A O 1
ATOM 1453 N N . VAL A 1 184 ? -2.433 -3.763 3.620 1.00 96.88 184 VAL A N 1
ATOM 1454 C CA . VAL A 1 184 ? -3.877 -4.044 3.509 1.00 96.88 184 VAL A CA 1
ATOM 1455 C C . VAL A 1 184 ? -4.188 -5.533 3.667 1.00 96.88 184 VAL A C 1
ATOM 1457 O O . VAL A 1 184 ? -5.140 -5.900 4.353 1.00 96.88 184 VAL A O 1
ATOM 1460 N N . VAL A 1 185 ? -3.397 -6.396 3.030 1.00 94.94 185 VAL A N 1
ATOM 1461 C CA . VAL A 1 185 ? -3.683 -7.835 2.958 1.00 94.94 185 VAL A CA 1
ATOM 1462 C C . VAL A 1 185 ? -3.183 -8.587 4.193 1.00 94.94 185 VAL A C 1
ATOM 1464 O O . VAL A 1 185 ? -3.927 -9.354 4.806 1.00 94.94 185 VAL A O 1
ATOM 1467 N N . PHE A 1 186 ? -1.917 -8.379 4.549 1.00 94.69 186 PHE A N 1
ATOM 1468 C CA . PHE A 1 186 ? -1.232 -9.102 5.619 1.00 94.69 186 PHE A CA 1
ATOM 1469 C C . PHE A 1 186 ? -1.241 -8.323 6.936 1.00 94.69 186 PHE A C 1
ATOM 1471 O O . PHE A 1 186 ? -1.221 -8.934 7.997 1.00 94.69 186 PHE A O 1
ATOM 1478 N N . GLY A 1 187 ? -1.306 -6.990 6.893 1.00 95.25 187 GLY A N 1
ATOM 1479 C CA . GLY A 1 187 ? -1.265 -6.160 8.097 1.00 95.25 187 GLY A CA 1
ATOM 1480 C C . GLY A 1 187 ? 0.106 -6.111 8.767 1.00 95.25 187 GLY A C 1
ATOM 1481 O O . GLY A 1 187 ? 1.077 -6.721 8.307 1.00 95.25 187 GLY A O 1
ATOM 1482 N N . PHE A 1 188 ? 0.167 -5.389 9.876 1.00 94.38 188 PHE A N 1
ATOM 1483 C CA . PHE A 1 188 ? 1.352 -5.234 10.718 1.00 94.38 188 PHE A CA 1
ATOM 1484 C C . PHE A 1 188 ? 1.202 -6.046 12.001 1.00 94.38 188 PHE A C 1
ATOM 1486 O O . PHE A 1 188 ? 0.071 -6.180 12.466 1.00 94.38 188 PHE A O 1
ATOM 1493 N N . PRO A 1 189 ? 2.293 -6.593 12.564 1.00 90.38 189 PRO A N 1
ATOM 1494 C CA . PRO A 1 189 ? 2.229 -7.236 13.873 1.00 90.38 189 PRO A CA 1
ATOM 1495 C C . PRO A 1 189 ? 1.706 -6.247 14.920 1.00 90.38 189 PRO A C 1
ATOM 1497 O O . PRO A 1 189 ? 2.032 -5.060 14.872 1.00 90.38 189 PRO A O 1
ATOM 1500 N N . ILE A 1 190 ? 0.857 -6.735 15.820 1.00 84.25 190 ILE A N 1
ATOM 1501 C CA . ILE A 1 190 ? 0.437 -6.007 17.014 1.00 84.25 190 ILE A CA 1
ATOM 1502 C C . ILE A 1 190 ? 1.358 -6.463 18.136 1.00 84.25 190 ILE A C 1
ATOM 1504 O O . ILE A 1 190 ? 1.396 -7.654 18.445 1.00 84.25 190 ILE A O 1
ATOM 1508 N N . ASP A 1 191 ? 2.081 -5.525 18.737 1.00 70.69 191 ASP A N 1
ATOM 1509 C CA . ASP A 1 191 ? 2.797 -5.787 19.978 1.00 70.69 191 ASP A CA 1
ATOM 1510 C C . ASP A 1 191 ? 1.741 -5.887 21.087 1.00 70.69 191 ASP A C 1
ATOM 1512 O O . ASP A 1 191 ? 1.250 -4.885 21.599 1.00 70.69 191 ASP A O 1
ATOM 1516 N N . THR A 1 192 ? 1.280 -7.102 21.374 1.00 60.53 192 THR A N 1
ATOM 1517 C CA . THR A 1 192 ? 0.501 -7.377 22.583 1.00 60.53 192 THR A CA 1
ATOM 1518 C C . THR A 1 192 ? 1.480 -7.495 23.741 1.00 60.53 192 THR A C 1
ATOM 1520 O O . THR A 1 192 ? 2.388 -8.325 23.668 1.00 60.53 192 THR A O 1
ATOM 1523 N N . ASP A 1 193 ? 1.270 -6.722 24.809 1.00 55.88 193 ASP A N 1
ATOM 1524 C CA . ASP A 1 193 ? 2.123 -6.674 26.011 1.00 55.88 193 ASP A CA 1
ATOM 1525 C C . ASP A 1 193 ? 2.321 -8.042 26.714 1.00 55.88 193 ASP A C 1
ATOM 1527 O O . ASP A 1 193 ? 3.129 -8.163 27.631 1.00 55.88 193 ASP A O 1
ATOM 1531 N N . GLU A 1 194 ? 1.619 -9.093 26.278 1.00 52.97 194 GLU A N 1
ATOM 1532 C CA . GLU A 1 194 ? 1.666 -10.451 26.836 1.00 52.97 194 GLU A CA 1
ATOM 1533 C C . GLU A 1 194 ? 2.552 -11.446 26.060 1.00 52.97 194 GLU A C 1
ATOM 1535 O O . GLU A 1 194 ? 2.717 -12.588 26.492 1.00 52.97 194 GLU A O 1
ATOM 1540 N N . ALA A 1 195 ? 3.137 -11.064 24.918 1.00 51.22 195 ALA A N 1
ATOM 1541 C CA . ALA A 1 195 ? 3.986 -11.979 24.155 1.00 51.22 195 ALA A CA 1
ATOM 1542 C C . ALA A 1 195 ? 5.448 -11.915 24.649 1.00 51.22 195 ALA A C 1
ATOM 1544 O O . ALA A 1 195 ? 6.050 -10.838 24.633 1.00 51.22 195 ALA A O 1
ATOM 1545 N N . PRO A 1 196 ? 6.070 -13.041 25.062 1.00 46.31 196 PRO A N 1
ATOM 1546 C CA . PRO A 1 196 ? 7.490 -13.052 25.397 1.00 46.31 196 PRO A CA 1
ATOM 1547 C C . PRO A 1 196 ? 8.306 -12.595 24.183 1.00 46.31 196 PRO A C 1
ATOM 1549 O O . PRO A 1 196 ? 7.906 -12.850 23.050 1.00 46.31 196 PRO A O 1
ATOM 1552 N N . ALA A 1 197 ? 9.455 -11.954 24.430 1.00 51.88 197 ALA A N 1
ATOM 1553 C CA . ALA A 1 197 ? 10.392 -11.384 23.452 1.00 51.88 197 ALA A CA 1
ATOM 1554 C C . ALA A 1 197 ? 11.046 -12.426 22.506 1.00 51.88 197 ALA A C 1
ATOM 1556 O O . ALA A 1 197 ? 12.265 -12.502 22.356 1.00 51.88 197 ALA A O 1
ATOM 1557 N N . GLN A 1 198 ? 10.237 -13.267 21.873 1.00 48.81 198 GLN A N 1
ATOM 1558 C CA . GLN A 1 198 ? 10.585 -14.127 20.758 1.00 48.81 198 GLN A CA 1
ATOM 1559 C C . GLN A 1 198 ? 10.237 -13.403 19.457 1.00 48.81 198 GLN A C 1
ATOM 1561 O O . GLN A 1 198 ? 9.345 -12.558 19.408 1.00 48.81 198 GLN A O 1
ATOM 1566 N N . LYS A 1 199 ? 10.983 -13.718 18.391 1.00 50.62 199 LYS A N 1
ATOM 1567 C CA . LYS A 1 199 ? 10.746 -13.175 17.045 1.00 50.62 199 LYS A CA 1
ATOM 1568 C C . LYS A 1 199 ? 9.246 -13.247 16.719 1.00 50.62 199 LYS A C 1
ATOM 1570 O O . LYS A 1 199 ? 8.681 -14.320 16.927 1.00 50.62 199 LYS A O 1
ATOM 1575 N N . PRO A 1 200 ? 8.630 -12.176 16.182 1.00 51.22 200 PRO A N 1
ATOM 1576 C CA . PRO A 1 200 ? 7.215 -12.188 15.834 1.00 51.22 200 PRO A CA 1
ATOM 1577 C C . PRO A 1 200 ? 6.938 -13.394 14.934 1.00 51.22 200 PRO A C 1
ATOM 1579 O O . PRO A 1 200 ? 7.520 -13.515 13.851 1.00 51.22 200 PRO A O 1
ATOM 1582 N N . SER A 1 201 ? 6.120 -14.325 15.426 1.00 53.72 201 SER A N 1
ATOM 1583 C CA . SER A 1 201 ? 5.666 -15.473 14.649 1.00 53.72 201 SER A CA 1
ATOM 1584 C C . SER A 1 201 ? 4.869 -14.967 13.443 1.00 53.72 201 SER A C 1
ATOM 1586 O O . SER A 1 201 ? 4.195 -13.937 13.522 1.00 53.72 201 SER A O 1
ATOM 1588 N N . GLU A 1 202 ? 4.941 -15.667 12.302 1.00 57.62 202 GLU A N 1
ATOM 1589 C CA . GLU A 1 202 ? 4.136 -15.300 11.120 1.00 57.62 202 GLU A CA 1
ATOM 1590 C C . GLU A 1 202 ? 2.623 -15.281 11.429 1.00 57.62 202 GLU A C 1
ATOM 1592 O O . GLU A 1 202 ? 1.893 -14.532 10.775 1.00 57.62 202 GLU A O 1
ATOM 1597 N N . ASP A 1 203 ? 2.205 -16.014 12.469 1.00 60.78 203 ASP A N 1
ATOM 1598 C CA . ASP A 1 203 ? 0.821 -16.210 12.918 1.00 60.78 203 ASP A CA 1
ATOM 1599 C C . ASP A 1 203 ? 0.400 -15.332 14.115 1.00 60.78 203 ASP A C 1
ATOM 1601 O O . ASP A 1 203 ? -0.684 -15.520 14.667 1.00 60.78 203 ASP A O 1
ATOM 1605 N N . GLY A 1 204 ? 1.233 -14.378 14.546 1.00 71.44 204 GLY A N 1
ATOM 1606 C CA . GLY A 1 204 ? 0.850 -13.425 15.594 1.00 71.44 204 GLY A CA 1
ATOM 1607 C C . GLY A 1 204 ? -0.353 -12.553 15.191 1.00 71.44 204 GLY A C 1
ATOM 1608 O O . GLY A 1 204 ? -0.663 -12.437 14.000 1.00 71.44 204 GLY A O 1
ATOM 1609 N N . PRO A 1 205 ? -1.044 -11.900 16.147 1.00 86.56 205 PRO A N 1
ATOM 1610 C CA . PRO A 1 205 ? -2.131 -10.983 15.826 1.00 86.56 205 PRO A CA 1
ATOM 1611 C C . PRO A 1 205 ? -1.608 -9.830 14.960 1.00 86.56 205 PRO A C 1
ATOM 1613 O O . PRO A 1 205 ? -0.589 -9.205 15.263 1.00 86.56 205 PRO A O 1
ATOM 1616 N N . ARG A 1 206 ? -2.302 -9.550 13.850 1.00 91.88 206 ARG A N 1
ATOM 1617 C CA . ARG A 1 206 ? -1.912 -8.498 12.900 1.00 91.88 206 ARG A CA 1
ATOM 1618 C C . ARG A 1 206 ? -3.039 -7.508 12.680 1.00 91.88 206 ARG A C 1
ATOM 1620 O O . ARG A 1 206 ? -4.147 -7.895 12.312 1.00 91.88 206 ARG A O 1
ATOM 1627 N N . ARG A 1 207 ? -2.734 -6.216 12.807 1.00 94.81 207 ARG A N 1
ATOM 1628 C CA . ARG A 1 207 ? -3.665 -5.139 12.471 1.00 94.81 207 ARG A CA 1
ATOM 1629 C C . ARG A 1 207 ? -3.596 -4.870 10.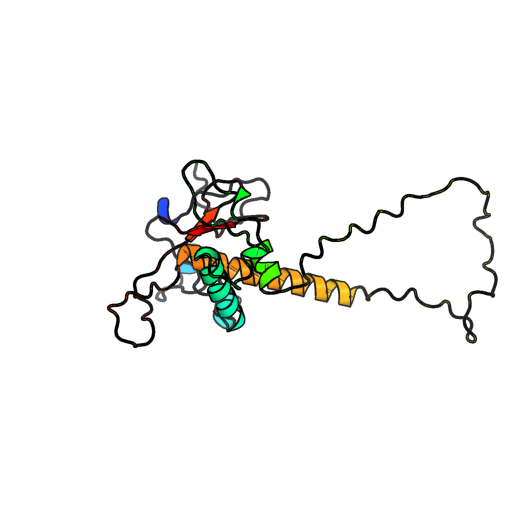977 1.00 94.81 207 ARG A C 1
ATOM 1631 O O . ARG A 1 207 ? -2.535 -4.539 10.441 1.00 94.81 207 ARG A O 1
ATOM 1638 N N . LYS A 1 208 ? -4.722 -5.033 10.285 1.00 95.19 208 LYS A N 1
ATOM 1639 C CA . LYS A 1 208 ? -4.806 -4.856 8.831 1.00 95.19 208 LYS A CA 1
ATOM 1640 C C . LYS A 1 208 ? -5.208 -3.434 8.467 1.00 95.19 208 LYS A C 1
ATOM 1642 O O . LYS A 1 208 ? -5.907 -2.747 9.210 1.00 95.19 208 LYS A O 1
ATOM 1647 N N . CYS A 1 209 ? -4.774 -3.011 7.289 1.00 96.81 209 CYS A N 1
ATOM 1648 C CA . CYS A 1 209 ? -5.227 -1.767 6.686 1.00 96.81 209 CYS A CA 1
ATOM 1649 C C . CYS A 1 209 ? -6.392 -2.021 5.724 1.00 96.81 209 CYS A C 1
ATOM 1651 O O . CYS A 1 209 ? -6.735 -3.158 5.375 1.00 96.81 209 CYS A O 1
ATOM 1653 N N . GLU A 1 210 ? -6.965 -0.932 5.241 1.00 96.12 210 GLU A N 1
ATOM 1654 C CA . GLU A 1 210 ? -7.841 -0.919 4.083 1.00 96.12 210 GLU A CA 1
ATOM 1655 C C . GLU A 1 210 ? -7.378 0.131 3.073 1.00 96.12 210 GLU A C 1
ATOM 1657 O O . GLU A 1 210 ? -6.747 1.126 3.432 1.00 96.12 210 GLU A O 1
ATOM 1662 N N . ALA A 1 211 ? -7.637 -0.139 1.795 1.00 97.19 211 ALA A N 1
ATOM 1663 C CA . ALA A 1 211 ? -7.237 0.714 0.685 1.00 97.19 211 ALA A CA 1
ATOM 1664 C C . ALA A 1 211 ? -8.409 1.602 0.282 1.00 97.19 211 ALA A C 1
ATOM 1666 O O . ALA A 1 211 ? -9.514 1.097 0.084 1.00 97.19 211 ALA A O 1
ATOM 1667 N N . LEU A 1 212 ? -8.161 2.894 0.102 1.00 94.44 212 LEU A N 1
ATOM 1668 C CA . LEU A 1 212 ? -9.160 3.854 -0.332 1.00 94.44 212 LEU A CA 1
ATOM 1669 C C . LEU A 1 212 ? -8.769 4.493 -1.656 1.00 94.44 212 LEU A C 1
ATOM 1671 O O . LEU A 1 212 ? -7.636 4.920 -1.868 1.00 94.44 212 LEU A O 1
ATOM 1675 N N . MET A 1 213 ? -9.750 4.607 -2.541 1.00 92.12 213 MET A N 1
ATOM 1676 C CA . MET A 1 213 ? -9.629 5.317 -3.805 1.00 92.12 213 MET A CA 1
ATOM 1677 C C . MET A 1 213 ? -10.895 6.146 -3.995 1.00 92.12 213 MET A C 1
ATOM 1679 O O . MET A 1 213 ? -12.003 5.610 -3.959 1.00 92.12 213 MET A O 1
ATOM 1683 N N . ASN A 1 214 ? -10.745 7.464 -4.155 1.00 88.44 214 ASN A N 1
ATOM 1684 C CA . ASN A 1 214 ? -11.867 8.408 -4.251 1.00 88.44 214 ASN A CA 1
ATOM 1685 C C . ASN A 1 214 ? -12.871 8.270 -3.084 1.00 88.44 214 ASN A C 1
ATOM 1687 O O . ASN A 1 214 ? -14.085 8.273 -3.285 1.00 88.44 214 ASN A O 1
ATOM 1691 N N . GLY A 1 215 ? -12.358 8.079 -1.862 1.00 87.06 215 GLY A N 1
ATOM 1692 C CA . GLY A 1 215 ? -13.165 7.937 -0.644 1.00 87.06 215 GLY A CA 1
ATOM 1693 C C . GLY A 1 215 ? -13.938 6.619 -0.512 1.00 87.06 215 GLY A C 1
ATOM 1694 O O . GLY A 1 215 ? -14.738 6.492 0.412 1.00 87.06 215 GLY A O 1
ATOM 1695 N N . LYS A 1 216 ? -13.722 5.650 -1.410 1.00 91.00 216 LYS A N 1
ATOM 1696 C CA . LYS A 1 216 ? -14.328 4.311 -1.360 1.00 91.00 216 LYS A CA 1
ATOM 1697 C C . LYS A 1 216 ? -13.280 3.269 -1.001 1.00 91.00 216 LYS A C 1
ATOM 1699 O O . LYS A 1 216 ? -12.157 3.355 -1.494 1.00 91.00 216 LYS A O 1
ATOM 1704 N N . VAL A 1 217 ? -13.663 2.278 -0.198 1.00 94.25 217 VAL A N 1
ATOM 1705 C CA . VAL A 1 217 ? -12.804 1.129 0.109 1.00 94.25 217 VAL A CA 1
ATOM 1706 C C . VAL A 1 217 ? -12.736 0.212 -1.117 1.00 94.25 217 VAL A C 1
ATOM 1708 O O . VAL A 1 217 ? -13.771 -0.136 -1.685 1.00 94.25 217 VAL A O 1
ATOM 1711 N N . VAL A 1 218 ? -11.529 -0.146 -1.559 1.00 94.94 218 VAL A N 1
ATOM 1712 C CA . VAL A 1 218 ? -11.295 -0.884 -2.812 1.00 94.94 218 VAL A CA 1
ATOM 1713 C C . VAL A 1 218 ? -10.277 -2.011 -2.654 1.00 94.94 218 VAL A C 1
ATOM 1715 O O . VAL A 1 218 ? -9.445 -1.997 -1.747 1.00 94.94 218 VAL A O 1
ATOM 1718 N N . GLU A 1 219 ? -10.300 -2.975 -3.578 1.00 95.06 219 GLU A N 1
ATOM 1719 C CA . GLU A 1 219 ? -9.268 -4.010 -3.665 1.00 95.06 219 GLU A CA 1
ATOM 1720 C C . GLU A 1 219 ? -7.918 -3.401 -4.091 1.00 95.06 219 GLU A C 1
ATOM 1722 O O . GLU A 1 219 ? -7.782 -2.882 -5.211 1.00 95.06 219 GLU A O 1
ATOM 1727 N N . PRO A 1 220 ? -6.878 -3.494 -3.244 1.00 95.94 220 PRO A N 1
ATOM 1728 C CA . PRO A 1 220 ? -5.609 -2.812 -3.480 1.00 95.94 220 PRO A CA 1
ATOM 1729 C C . PRO A 1 220 ? -4.829 -3.379 -4.683 1.00 95.94 220 PRO A C 1
ATOM 1731 O O . PRO A 1 220 ? -3.992 -2.686 -5.264 1.00 95.94 220 PRO A O 1
ATOM 1734 N N . SER A 1 221 ? -5.116 -4.609 -5.127 1.00 93.88 221 SER A N 1
ATOM 1735 C CA . SER A 1 221 ? -4.526 -5.193 -6.345 1.00 93.88 221 SER A CA 1
ATOM 1736 C C . SER A 1 221 ? -4.933 -4.478 -7.636 1.00 93.88 221 SER A C 1
ATOM 1738 O O . SER A 1 221 ? -4.195 -4.539 -8.625 1.00 93.88 221 SER A O 1
ATOM 1740 N N . PHE A 1 222 ? -6.088 -3.807 -7.627 1.00 92.38 222 PHE A N 1
ATOM 1741 C CA . PHE A 1 222 ? -6.673 -3.139 -8.790 1.00 92.38 222 PHE A CA 1
ATOM 1742 C C . PHE A 1 222 ? -6.740 -1.613 -8.642 1.00 92.38 222 PHE A C 1
ATOM 1744 O O . PHE A 1 222 ? -7.168 -0.939 -9.580 1.00 92.38 222 PHE A O 1
ATOM 1751 N N . ALA A 1 223 ? -6.302 -1.065 -7.503 1.00 92.75 223 ALA A N 1
ATOM 1752 C CA . ALA A 1 223 ? -6.243 0.373 -7.262 1.00 92.75 223 ALA A CA 1
ATOM 1753 C C . ALA A 1 223 ? -5.330 1.087 -8.278 1.00 92.75 223 ALA A C 1
ATOM 1755 O O . ALA A 1 223 ? -4.265 0.590 -8.661 1.00 92.75 223 ALA A O 1
ATOM 1756 N N . LYS A 1 224 ? -5.760 2.272 -8.727 1.00 89.12 224 LYS A N 1
ATOM 1757 C CA . LYS A 1 224 ? -5.094 3.078 -9.763 1.00 89.12 224 LYS A CA 1
ATOM 1758 C C . LYS A 1 224 ? -4.898 4.508 -9.278 1.00 89.12 224 LYS A C 1
ATOM 1760 O O . LYS A 1 224 ? -5.595 4.969 -8.384 1.00 89.12 224 LYS A O 1
ATOM 1765 N N . GLY A 1 225 ? -3.975 5.219 -9.923 1.00 89.38 225 GLY A N 1
ATOM 1766 C CA . GLY A 1 225 ? -3.701 6.619 -9.604 1.00 89.38 225 GLY A CA 1
ATOM 1767 C C . GLY A 1 225 ? -3.083 6.787 -8.216 1.00 89.38 225 GLY A C 1
ATOM 1768 O O . GLY A 1 225 ? -2.314 5.924 -7.772 1.00 89.38 225 GLY A O 1
ATOM 1769 N N . ASN A 1 226 ? -3.393 7.913 -7.575 1.00 90.56 226 ASN A N 1
ATOM 1770 C CA . ASN A 1 226 ? -3.037 8.145 -6.184 1.00 90.56 226 ASN A CA 1
ATOM 1771 C C . ASN A 1 226 ? -4.156 7.620 -5.276 1.00 90.56 226 ASN A C 1
ATOM 1773 O O . ASN A 1 226 ? -5.284 8.105 -5.323 1.00 90.56 226 ASN A O 1
ATOM 1777 N N . TRP A 1 227 ? -3.844 6.591 -4.500 1.00 94.88 227 TRP A N 1
ATOM 1778 C CA . TRP A 1 227 ? -4.755 5.937 -3.567 1.00 94.88 227 TRP A CA 1
ATOM 1779 C C . TRP A 1 227 ? -4.099 5.904 -2.190 1.00 94.88 227 TRP A C 1
ATOM 1781 O O . TRP A 1 227 ? -2.877 6.029 -2.072 1.00 94.88 227 TRP A O 1
ATOM 1791 N N . CYS A 1 228 ? -4.912 5.756 -1.154 1.00 95.56 228 CYS A N 1
ATOM 1792 C CA . CYS A 1 228 ? -4.472 5.866 0.228 1.00 95.56 228 CYS A CA 1
ATOM 1793 C C . CYS A 1 228 ? -4.795 4.619 1.044 1.00 95.56 228 CYS A C 1
ATOM 1795 O O . CYS A 1 228 ? -5.544 3.737 0.618 1.00 95.56 228 CYS A O 1
ATOM 1797 N N . ILE A 1 229 ? -4.187 4.549 2.221 1.00 96.62 229 ILE A N 1
ATOM 1798 C CA . ILE A 1 229 ? -4.404 3.510 3.218 1.00 96.62 229 ILE A CA 1
ATOM 1799 C C . ILE A 1 229 ? -4.765 4.137 4.560 1.00 96.62 229 ILE A C 1
ATOM 1801 O O . ILE A 1 229 ? -4.344 5.250 4.879 1.00 96.62 229 ILE A O 1
ATOM 1805 N N . ARG A 1 230 ? -5.543 3.399 5.347 1.00 95.38 230 ARG A N 1
ATOM 1806 C CA . ARG A 1 230 ? -5.826 3.689 6.757 1.00 95.38 230 ARG A CA 1
ATOM 1807 C C . ARG A 1 230 ? -6.019 2.388 7.530 1.00 95.38 230 ARG A C 1
ATOM 1809 O O . ARG A 1 230 ? -6.172 1.324 6.922 1.00 95.38 230 ARG A O 1
ATOM 1816 N N . TRP A 1 231 ? -6.049 2.472 8.857 1.00 96.00 231 TRP A N 1
ATOM 1817 C CA . TRP A 1 231 ? -6.388 1.327 9.701 1.00 96.00 231 TRP A CA 1
ATOM 1818 C C . TRP A 1 231 ? -7.795 0.802 9.414 1.00 96.00 231 TRP A C 1
ATOM 1820 O O . TRP A 1 231 ? -8.753 1.576 9.341 1.00 96.00 231 TRP A O 1
ATOM 1830 N N . ARG A 1 232 ? -7.922 -0.522 9.302 1.00 93.06 232 ARG A N 1
ATOM 1831 C CA . ARG A 1 232 ? -9.226 -1.180 9.367 1.00 93.06 232 ARG A CA 1
ATOM 1832 C C . ARG A 1 232 ? -9.743 -1.138 10.810 1.00 93.06 232 ARG A C 1
ATOM 1834 O O . ARG A 1 232 ? -8.937 -1.061 11.743 1.00 93.06 232 ARG A O 1
ATOM 1841 N N . GLU A 1 233 ? -11.065 -1.129 10.948 1.00 81.38 233 GLU A N 1
ATOM 1842 C CA . GLU A 1 233 ? -11.752 -1.423 12.215 1.00 81.38 233 GLU A CA 1
ATOM 1843 C C . GLU A 1 233 ? -11.572 -2.891 12.614 1.00 81.38 233 GLU A C 1
ATOM 1845 O O . GLU A 1 233 ? -11.492 -3.748 11.699 1.00 81.38 233 GLU A O 1
#